Protein AF-A0AAD4CGX8-F1 (afdb_monomer_lite)

Radius of gyration: 30.73 Å; chains: 1; bounding box: 83×49×88 Å

Organism: Aspergillus nanangensis (NCBI:txid2582783)

pLDDT: mean 73.49, std 18.9, range [24.83, 95.88]

Foldseek 3Di:
DDDDPVRVVVVVVVVVQVVVPKDAPQKDWDQDVPPGIDIDGNDDDDPPGDHIGHPPVPDPDPAPPDDDPDDQPDKDFLLVVLVVVDDPVRQVVCVVLVLRGPWIAGPVGTDPSLLLSLLVVQDDPVQSVCCSPPVDCVSDDPVSSVVSVVVSVVVVVVVVVVVVVVVVVLVPPPPPPPPPDVPRDDPPDDPVQRPWDKDWDWDFDQDDDPSPDTDTWTWMKTWDDDPFWIWMWTQGPPRKIKIKTKGWDFDDDPDDTDDDDPPCPPADRH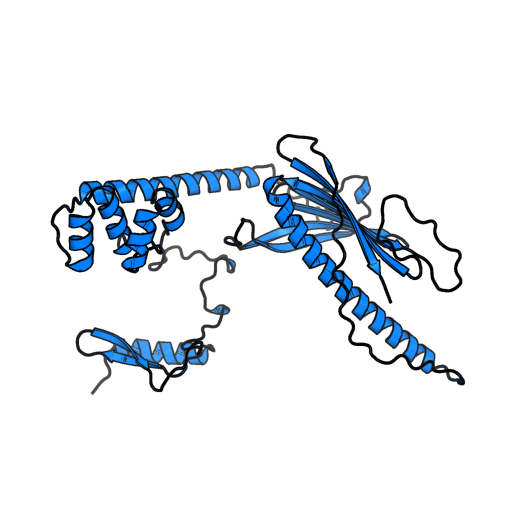AIKIKMKMKIKHWPVCVVVVVVVVVVVVVVVVVVVLVVVVVVVVVVVVVVVVVDDDDDDDPDDDDDPDDPPDFPDWDWDWDDPDPTMIITITMDIGHRD

Secondary structure (DSSP, 8-state):
-PPPHHHHHHHHHHHHHHHTT-EE-SEEEEEETTTEEEEEESS---TT--SEE--GGGS--GGG----S--TT-EEE-HHHHTTS--HHHHHHHHHTT-SS--EEETTEE-HHHHHHHHHTTS-HHHHHHHHHH---TT--HHHHHHHHHHHHHHHHHHHHHHHHHHHHHHSS------B-TTS-BS---GGGTTSEEEEEEEEEE-STTS--EEEEEEEEEEEEETTEEEEEEEEGGGEEEEEEEEEEEE-TTSPPPPPPTT-TT--SSEEEEEEEEEEEEEGGGHHHHHHHHHHHHHHHHHHHHHHHHHHHHHHHHHHTTS-------------------PPPP--EEEEEETTEEEEEEEEEEE--

InterPro domains:
  IPR046341 SET domain superfamily [SSF82199] (12-134)
  IPR055481 Domain of unknown function DUF7053 [PF23155] (188-310)

Sequence (369 aa):
MAADPVEKKHVHFMQWALSNGFGINGVTAVQLPDRGLGMVATRVIEEDEDIVTVPSSFMLTIDYGFFLEHNPSDAIFLDDIISQELTMADKDQLKLHDLYGNYQITSNGVCSRTEAVACMKYMDRGDWNEYILHGSTQGTDSNKTADAIRNWANSYLQESQDAIKALEGLQKRPESPSLIAADGRTSFSPADEFHCTWYELTDRISYLPGGLVKGNVSYKACFYDLPRGLQTHVYAPTGLDIRDKWSICGNMLGEEREPVELGIPNAPREGLYLREDVDMRCQIWASTFVKKTLKKAHGVLVDRLVIKADMEKQRMSRLSGLSGISPTSEVEYSPVNKRISNAPSAELSASSQHPSHIKQKGHSAYELE

Structure (mmCIF, N/CA/C/O backbone):
data_AF-A0AAD4CGX8-F1
#
_entry.id   AF-A0AAD4CGX8-F1
#
loop_
_atom_site.group_PDB
_atom_site.id
_atom_site.type_symbol
_atom_site.label_atom_id
_atom_site.label_alt_id
_atom_site.label_comp_id
_atom_site.label_asym_id
_atom_site.label_entity_id
_atom_site.label_seq_id
_atom_site.pdbx_PDB_ins_code
_atom_site.Cartn_x
_atom_site.Cartn_y
_atom_site.Cartn_z
_atom_site.occupancy
_atom_site.B_iso_or_equiv
_atom_site.auth_seq_id
_atom_site.auth_comp_id
_atom_site.auth_asym_id
_atom_site.auth_atom_id
_atom_site.pdbx_PDB_model_num
ATOM 1 N N . MET A 1 1 ? -48.081 17.884 -5.687 1.00 39.28 1 MET A N 1
ATOM 2 C CA . MET A 1 1 ? -47.392 17.650 -4.399 1.00 39.28 1 MET A CA 1
ATOM 3 C C . MET A 1 1 ? -45.961 18.124 -4.549 1.00 39.28 1 MET A C 1
ATOM 5 O O . MET A 1 1 ? -45.338 17.767 -5.539 1.00 39.28 1 MET A O 1
ATOM 9 N N . ALA A 1 2 ? -45.475 18.987 -3.659 1.00 43.50 2 ALA A N 1
ATOM 10 C CA . ALA A 1 2 ? -44.075 19.402 -3.680 1.00 43.50 2 ALA A CA 1
ATOM 11 C C . ALA A 1 2 ? -43.216 18.263 -3.108 1.00 43.50 2 ALA A C 1
ATOM 13 O O . ALA A 1 2 ? -43.517 17.797 -2.015 1.00 43.50 2 ALA A O 1
ATOM 14 N N . ALA A 1 3 ? -42.198 17.818 -3.851 1.00 49.81 3 ALA A N 1
ATOM 15 C CA . ALA A 1 3 ? -41.210 16.848 -3.372 1.00 49.81 3 ALA A CA 1
ATOM 16 C C . ALA A 1 3 ? -40.553 17.337 -2.069 1.00 49.81 3 ALA A C 1
ATOM 18 O O . ALA A 1 3 ? -40.293 18.544 -1.930 1.00 49.81 3 ALA A O 1
ATOM 19 N N . ASP A 1 4 ? -40.297 16.408 -1.145 1.00 60.59 4 ASP A N 1
ATOM 20 C CA . ASP A 1 4 ? -39.685 16.670 0.163 1.00 60.59 4 ASP A CA 1
ATOM 21 C C . ASP A 1 4 ? -38.318 17.377 -0.027 1.00 60.59 4 ASP A C 1
ATOM 23 O O . ASP A 1 4 ? -37.571 17.049 -0.956 1.00 60.59 4 ASP A O 1
ATOM 27 N N . PRO A 1 5 ? -37.952 18.392 0.780 1.00 56.81 5 PRO A N 1
ATOM 28 C CA . PRO A 1 5 ? -36.631 19.024 0.711 1.00 56.81 5 PRO A CA 1
ATOM 29 C C . PRO A 1 5 ? -35.442 18.045 0.783 1.00 56.81 5 PRO A C 1
ATOM 31 O O . PRO A 1 5 ? -34.394 18.349 0.207 1.00 56.81 5 PRO A O 1
ATOM 34 N N . VAL A 1 6 ? -35.582 16.884 1.432 1.00 57.66 6 VAL A N 1
ATOM 35 C CA . VAL A 1 6 ? -34.567 15.815 1.423 1.00 57.66 6 VAL A CA 1
ATOM 36 C C . VAL A 1 6 ? -34.493 15.160 0.041 1.00 57.66 6 VAL A C 1
ATOM 38 O O . VAL A 1 6 ? -33.419 15.096 -0.557 1.00 57.66 6 VAL A O 1
ATOM 41 N N . GLU A 1 7 ? -35.639 14.791 -0.531 1.00 63.66 7 GLU A N 1
ATOM 42 C CA . GLU A 1 7 ? -35.767 14.204 -1.872 1.00 63.66 7 GLU A CA 1
ATOM 43 C C . GLU A 1 7 ? -35.146 15.110 -2.951 1.00 63.66 7 GLU A C 1
ATOM 45 O O . GLU A 1 7 ? -34.390 14.651 -3.809 1.00 63.66 7 GLU A O 1
ATOM 50 N N . LYS A 1 8 ? -35.341 16.431 -2.843 1.00 68.00 8 LYS A N 1
ATOM 51 C CA . LYS A 1 8 ? -34.714 17.405 -3.750 1.00 68.00 8 LYS A CA 1
ATOM 52 C C . LYS A 1 8 ? -33.187 17.392 -3.686 1.00 68.00 8 LYS A C 1
ATOM 54 O O . LYS A 1 8 ? -32.560 17.520 -4.737 1.00 68.00 8 LYS A O 1
ATOM 59 N N . LYS A 1 9 ? -32.583 17.247 -2.500 1.00 72.06 9 LYS A N 1
ATOM 60 C CA . LYS A 1 9 ? -31.117 17.190 -2.353 1.00 72.06 9 LYS A CA 1
ATOM 61 C C . LYS A 1 9 ? -30.541 15.940 -3.010 1.00 72.06 9 LYS A C 1
ATOM 63 O O . LYS A 1 9 ? -29.545 16.044 -3.718 1.00 72.06 9 LYS A O 1
ATOM 68 N N . HIS A 1 10 ? -31.190 14.790 -2.834 1.00 72.00 10 HIS A N 1
ATOM 69 C CA . HIS A 1 10 ? -30.738 13.531 -3.429 1.00 72.00 10 HIS A CA 1
ATOM 70 C C . HIS A 1 10 ? -30.867 13.526 -4.952 1.00 72.00 10 HIS A C 1
ATOM 72 O O . HIS A 1 10 ? -29.932 13.113 -5.633 1.00 72.00 10 HIS A O 1
ATOM 78 N N . VAL A 1 11 ? -31.961 14.067 -5.498 1.00 76.88 11 VAL A N 1
ATOM 79 C CA . VAL A 1 11 ? -32.128 14.210 -6.954 1.00 76.88 11 VAL A CA 1
ATOM 80 C C . VAL A 1 11 ? -31.056 15.129 -7.551 1.00 76.88 11 VAL A C 1
ATOM 82 O O . VAL A 1 11 ? -30.445 14.775 -8.558 1.00 76.88 11 VAL A O 1
ATOM 85 N N . HIS A 1 12 ? -30.769 16.272 -6.916 1.00 79.50 12 HIS A N 1
ATOM 86 C CA . HIS A 1 12 ? -29.698 17.167 -7.373 1.00 79.50 12 HIS A CA 1
ATOM 87 C C . HIS A 1 12 ? -28.318 16.513 -7.261 1.00 79.50 12 HIS A C 1
ATOM 89 O O . HIS A 1 12 ? -27.504 16.650 -8.171 1.00 79.50 12 HIS A O 1
ATOM 95 N N . PHE A 1 13 ? -28.058 15.778 -6.177 1.00 80.44 13 PHE A N 1
ATOM 96 C CA . PHE A 1 13 ? -26.810 15.043 -5.999 1.00 80.44 13 PHE A CA 1
ATOM 97 C C . PHE A 1 13 ? -26.627 13.963 -7.071 1.00 80.44 13 PHE A C 1
ATOM 99 O O . PHE A 1 13 ? -25.553 13.875 -7.652 1.00 80.44 13 PHE A O 1
ATOM 106 N N . MET A 1 14 ? -27.671 13.194 -7.396 1.00 81.56 14 MET A N 1
ATOM 107 C CA . MET A 1 14 ? -27.618 12.195 -8.467 1.00 81.56 14 MET A CA 1
ATOM 108 C C . MET A 1 14 ? -27.360 12.832 -9.834 1.00 81.56 14 MET A C 1
ATOM 110 O O . MET A 1 14 ? -26.518 12.345 -10.582 1.00 81.56 14 MET A O 1
ATOM 114 N N . GLN A 1 15 ? -28.042 13.935 -10.159 1.00 82.00 15 GLN A N 1
ATOM 115 C CA . GLN A 1 15 ? -27.803 14.664 -11.410 1.00 82.00 15 GLN A CA 1
ATOM 116 C C . GLN A 1 15 ? -26.367 15.187 -11.490 1.00 82.00 15 GLN A C 1
ATOM 118 O O . GLN A 1 15 ? -25.706 15.029 -12.516 1.00 82.00 15 GLN A O 1
ATOM 123 N N . TRP A 1 16 ? -25.870 15.761 -10.394 1.00 87.62 16 TRP A N 1
ATOM 124 C CA . TRP A 1 16 ? -24.488 16.205 -10.289 1.00 87.62 16 TRP A CA 1
ATOM 125 C C . TRP A 1 16 ? -23.511 15.032 -10.452 1.00 87.62 16 TRP A C 1
ATOM 127 O O . TRP A 1 16 ? -22.597 15.124 -11.268 1.00 87.62 16 TRP A O 1
ATOM 137 N N . ALA A 1 17 ? -23.724 13.911 -9.764 1.00 85.69 17 ALA A N 1
ATOM 138 C CA . ALA A 1 17 ? -22.860 12.734 -9.834 1.00 85.69 17 ALA A CA 1
ATOM 139 C C . ALA A 1 17 ? -22.796 12.171 -11.264 1.00 85.69 17 ALA A C 1
ATOM 141 O O . ALA A 1 17 ? -21.709 11.996 -11.813 1.00 85.69 17 ALA A O 1
ATOM 142 N N . LEU A 1 18 ? -23.948 11.988 -11.919 1.00 85.38 18 LEU A N 1
ATOM 143 C CA . LEU A 1 18 ? -24.017 11.541 -13.316 1.00 85.38 18 LEU A CA 1
ATOM 144 C C . LEU A 1 18 ? -23.285 12.511 -14.259 1.00 85.38 18 LEU A C 1
ATOM 146 O O . LEU A 1 18 ? -22.524 12.076 -15.121 1.00 85.38 18 LEU A O 1
ATOM 150 N N . SER A 1 19 ? -23.442 13.828 -14.064 1.00 86.06 19 SER A N 1
ATOM 151 C CA . SER A 1 19 ? -22.731 14.840 -14.867 1.00 86.06 19 SER A CA 1
ATOM 152 C C . SER A 1 19 ? -21.209 14.827 -14.675 1.00 86.06 19 SER A C 1
ATOM 154 O O . SER A 1 19 ? -20.479 15.315 -15.533 1.00 86.06 19 SER A O 1
ATOM 156 N N . ASN A 1 20 ? -20.732 14.236 -13.577 1.00 84.50 20 ASN A N 1
ATOM 157 C CA . ASN A 1 20 ? -19.319 14.095 -13.236 1.00 84.50 20 ASN A CA 1
ATOM 158 C C . ASN A 1 20 ? -18.768 12.686 -13.530 1.00 84.50 20 ASN A C 1
ATOM 160 O O . ASN A 1 20 ? -17.672 12.348 -13.087 1.00 84.50 20 ASN A O 1
ATOM 164 N N . GLY A 1 21 ? -19.502 11.865 -14.292 1.00 83.94 21 GLY A N 1
ATOM 165 C CA . GLY A 1 21 ? -19.024 10.562 -14.762 1.00 83.94 21 GLY A CA 1
ATOM 166 C C . GLY A 1 21 ? -19.259 9.396 -13.801 1.00 83.94 21 GLY A C 1
ATOM 167 O O . GLY A 1 21 ? -18.662 8.339 -13.991 1.00 83.94 21 GLY A O 1
ATOM 168 N N . PHE A 1 22 ? -20.111 9.557 -12.785 1.00 89.62 22 PHE A N 1
ATOM 169 C CA . PHE A 1 22 ? -20.573 8.423 -11.982 1.00 89.62 22 PHE A CA 1
ATOM 170 C C . PHE A 1 22 ? -21.489 7.528 -12.825 1.00 89.62 22 PHE A C 1
ATOM 172 O O . PHE A 1 22 ? -22.350 8.022 -13.554 1.00 89.62 22 PHE A O 1
ATOM 179 N N . GLY A 1 23 ? -21.322 6.212 -12.705 1.00 88.56 23 GLY A N 1
ATOM 180 C CA . GLY A 1 23 ? -22.210 5.213 -13.295 1.00 88.56 23 GLY A CA 1
ATOM 181 C C . GLY A 1 23 ? -23.246 4.759 -12.274 1.00 88.56 23 GLY A C 1
ATOM 182 O O . GLY A 1 23 ? -22.889 4.457 -11.140 1.00 88.56 23 GLY A O 1
ATOM 183 N N . ILE A 1 24 ? -24.521 4.710 -12.653 1.00 87.50 24 ILE A N 1
ATOM 184 C CA . ILE A 1 24 ? -25.592 4.132 -11.831 1.00 87.50 24 ILE A CA 1
ATOM 185 C C . ILE A 1 24 ? -26.340 3.143 -12.717 1.00 87.50 24 ILE A C 1
ATOM 187 O O . ILE A 1 24 ? -26.968 3.549 -13.695 1.00 87.50 24 ILE A O 1
ATOM 191 N N . ASN A 1 25 ? -26.277 1.856 -12.379 1.00 86.62 25 ASN A N 1
ATOM 192 C CA . ASN A 1 25 ? -26.788 0.782 -13.223 1.00 86.62 25 ASN A CA 1
ATOM 193 C C . ASN A 1 25 ? -27.826 -0.045 -12.474 1.00 86.62 25 ASN A C 1
ATOM 195 O O . ASN A 1 25 ? -27.550 -0.657 -11.448 1.00 86.62 25 ASN A O 1
ATOM 199 N N . GLY A 1 26 ? -29.043 -0.086 -13.014 1.00 84.50 26 GLY A N 1
ATOM 200 C CA . GLY A 1 26 ? -30.089 -0.974 -12.510 1.00 84.50 26 GLY A CA 1
ATOM 201 C C . GLY A 1 26 ? -30.595 -0.654 -11.102 1.00 84.50 26 GLY A C 1
ATOM 202 O O . GLY A 1 26 ? -31.326 -1.467 -10.549 1.00 84.50 26 GLY A O 1
ATOM 203 N N . VAL A 1 27 ? -30.264 0.514 -10.538 1.00 88.19 27 VAL A N 1
ATOM 204 C CA . VAL A 1 27 ? -30.751 0.973 -9.229 1.00 88.19 27 VAL A CA 1
ATOM 205 C C . VAL A 1 27 ? -31.229 2.420 -9.257 1.00 88.19 27 VAL A C 1
ATOM 207 O O . VAL A 1 27 ? -30.810 3.220 -10.091 1.00 88.19 27 VAL A O 1
ATOM 210 N N . THR A 1 28 ? -32.116 2.764 -8.326 1.00 84.44 28 THR A N 1
ATOM 211 C CA . THR A 1 28 ? -32.545 4.143 -8.074 1.00 84.44 28 THR A CA 1
ATOM 212 C C . THR A 1 28 ? -32.787 4.379 -6.586 1.00 84.44 28 THR A C 1
ATOM 214 O O . THR A 1 28 ? -33.052 3.439 -5.832 1.00 84.44 28 THR A O 1
ATOM 217 N N . ALA A 1 29 ? -32.700 5.637 -6.157 1.00 82.00 29 ALA A N 1
ATOM 218 C CA . ALA A 1 29 ? -33.074 6.035 -4.806 1.00 82.00 29 ALA A CA 1
ATOM 219 C C . ALA A 1 29 ? -34.600 6.170 -4.700 1.00 82.00 29 ALA A C 1
ATOM 221 O O . ALA A 1 29 ? -35.243 6.754 -5.573 1.00 82.00 29 ALA A O 1
ATOM 222 N N . VAL A 1 30 ? -35.185 5.648 -3.622 1.00 81.00 30 VAL A N 1
ATOM 223 C CA . VAL A 1 30 ? -36.623 5.739 -3.350 1.00 81.00 30 VAL A CA 1
ATOM 224 C C . VAL A 1 30 ? -36.877 5.958 -1.863 1.00 81.00 30 VAL A C 1
ATOM 226 O O . VAL A 1 30 ? -36.149 5.450 -1.010 1.00 81.00 30 VAL A O 1
ATOM 229 N N . GLN A 1 31 ? -37.938 6.693 -1.538 1.00 76.38 31 GLN A N 1
ATOM 230 C CA . GLN A 1 31 ? -38.433 6.765 -0.169 1.00 76.38 31 GLN A CA 1
ATOM 231 C C . GLN A 1 31 ? -39.122 5.442 0.186 1.00 76.38 31 GLN A C 1
ATOM 233 O O . GLN A 1 31 ? -40.136 5.078 -0.410 1.00 76.38 31 GLN A O 1
ATOM 238 N N . LEU A 1 32 ? -38.580 4.724 1.165 1.00 79.12 32 LEU A N 1
ATOM 239 C CA . LEU A 1 32 ? -39.184 3.520 1.716 1.00 79.12 32 LEU A CA 1
ATOM 240 C C . LEU A 1 32 ? -40.089 3.910 2.897 1.00 79.12 32 LEU A C 1
ATOM 242 O O . LEU A 1 32 ? -39.610 4.555 3.838 1.00 79.12 32 LEU A O 1
ATOM 246 N N . PRO A 1 33 ? -41.382 3.528 2.881 1.00 80.19 33 PRO A N 1
ATOM 247 C CA . PRO A 1 33 ? -42.285 3.775 4.002 1.00 80.19 33 PRO A CA 1
ATOM 248 C C . PRO A 1 33 ? -41.671 3.272 5.314 1.00 80.19 33 PRO A C 1
ATOM 250 O O . PRO A 1 33 ? -41.139 2.161 5.359 1.00 80.19 33 PRO A O 1
ATOM 253 N N . ASP A 1 34 ? -41.684 4.123 6.342 1.00 77.69 34 ASP A N 1
ATOM 254 C CA . ASP A 1 34 ? -41.170 3.867 7.700 1.00 77.69 34 ASP A CA 1
ATOM 255 C C . ASP A 1 34 ? -39.676 3.497 7.820 1.00 77.69 34 ASP A C 1
ATOM 257 O O . ASP A 1 34 ? -39.193 3.227 8.918 1.00 77.69 34 ASP A O 1
ATOM 261 N N . ARG A 1 35 ? -38.914 3.511 6.716 1.00 73.00 35 ARG A N 1
ATOM 262 C CA . ARG A 1 35 ? -37.482 3.146 6.682 1.00 73.00 35 ARG A CA 1
ATOM 263 C C . ARG A 1 35 ? -36.564 4.234 6.123 1.00 73.00 35 ARG A C 1
ATOM 265 O O . ARG A 1 35 ? -35.352 4.048 6.089 1.00 73.00 35 ARG A O 1
ATOM 272 N N . GLY A 1 36 ? -37.125 5.377 5.733 1.00 74.06 36 GLY A N 1
ATOM 273 C CA . GLY A 1 36 ? -36.359 6.502 5.201 1.00 74.06 36 GLY A CA 1
ATOM 274 C C . GLY A 1 36 ? -35.993 6.321 3.728 1.00 74.06 36 GLY A C 1
ATOM 275 O O . GLY A 1 36 ? -36.670 5.609 2.990 1.00 74.06 36 GLY A O 1
ATOM 276 N N . LEU A 1 37 ? -34.935 6.994 3.281 1.00 75.50 37 LEU A N 1
ATOM 277 C CA . LEU A 1 37 ? -34.460 6.882 1.905 1.00 75.50 37 LEU A CA 1
ATOM 278 C C . LEU A 1 37 ? -33.634 5.601 1.731 1.00 75.50 37 LEU A C 1
ATOM 280 O O . LEU A 1 37 ? -32.687 5.367 2.478 1.00 75.50 37 LEU A O 1
ATOM 284 N N . GLY A 1 38 ? -33.973 4.795 0.731 1.00 75.75 38 GLY A N 1
ATOM 285 C CA . GLY A 1 38 ? -33.259 3.569 0.388 1.00 75.75 38 GLY A CA 1
ATOM 286 C C . GLY A 1 38 ? -32.941 3.480 -1.101 1.00 75.75 38 GLY A C 1
ATOM 287 O O . GLY A 1 38 ? -33.346 4.325 -1.897 1.00 75.75 38 GLY A O 1
ATOM 288 N N . MET A 1 39 ? -32.215 2.432 -1.479 1.00 85.50 39 MET A N 1
ATOM 289 C CA . MET A 1 39 ? -31.899 2.108 -2.868 1.00 85.50 39 MET A CA 1
ATOM 290 C C . MET A 1 39 ? -32.673 0.857 -3.278 1.00 85.50 39 MET A C 1
ATOM 292 O O . MET A 1 39 ? -32.699 -0.125 -2.537 1.00 85.50 39 MET A O 1
ATOM 296 N N . VAL A 1 40 ? -33.311 0.892 -4.445 1.00 86.81 40 VAL A N 1
ATOM 297 C CA . VAL A 1 40 ? -34.046 -0.249 -5.004 1.00 86.81 40 VAL A CA 1
ATOM 298 C C . VAL A 1 40 ? -33.539 -0.580 -6.394 1.00 86.81 40 VAL A C 1
ATOM 300 O O . VAL A 1 40 ? -33.159 0.312 -7.154 1.00 86.81 40 VAL A O 1
ATOM 303 N N . ALA A 1 41 ? -33.560 -1.866 -6.731 1.00 90.50 41 ALA A N 1
ATOM 304 C CA . ALA A 1 41 ? -33.258 -2.325 -8.074 1.00 90.50 41 ALA A CA 1
ATOM 305 C C . ALA A 1 41 ? -34.409 -1.969 -9.030 1.00 90.50 41 ALA A C 1
ATOM 307 O O . ALA A 1 41 ? -35.581 -2.181 -8.720 1.00 90.50 41 ALA A O 1
ATOM 308 N N . THR A 1 42 ? -34.082 -1.419 -10.197 1.00 89.31 42 THR A N 1
ATOM 309 C CA . THR A 1 42 ? -35.031 -1.107 -11.279 1.00 89.31 42 THR A CA 1
ATOM 310 C C . THR A 1 42 ? -35.143 -2.238 -12.300 1.00 89.31 42 THR A C 1
ATOM 312 O O . THR A 1 42 ? -36.047 -2.235 -13.134 1.00 89.31 42 THR A O 1
ATOM 315 N N . ARG A 1 43 ? -34.237 -3.217 -12.226 1.00 92.25 43 ARG A N 1
ATOM 316 C CA . ARG A 1 43 ? -34.217 -4.448 -13.021 1.00 92.25 43 ARG A CA 1
ATOM 317 C C . ARG A 1 43 ? -33.514 -5.561 -12.242 1.00 92.25 43 ARG A C 1
ATOM 319 O O . ARG A 1 43 ? -32.966 -5.314 -11.173 1.00 92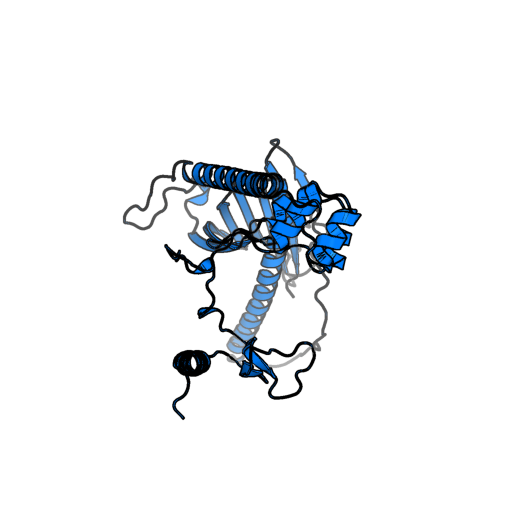.25 43 ARG A O 1
ATOM 326 N N . VAL A 1 44 ? -33.500 -6.768 -12.799 1.00 92.50 44 VAL A N 1
ATOM 327 C CA . VAL A 1 44 ? -32.639 -7.856 -12.312 1.00 92.50 44 VAL A CA 1
ATOM 328 C C . VAL A 1 44 ? -31.170 -7.458 -12.510 1.00 92.50 44 VAL A C 1
ATOM 330 O O . VAL A 1 44 ? -30.818 -6.927 -13.568 1.00 92.50 44 VAL A O 1
ATOM 333 N N . ILE A 1 45 ? -30.359 -7.663 -11.472 1.00 92.31 45 ILE A N 1
ATOM 334 C CA . ILE A 1 45 ? -28.914 -7.409 -11.432 1.00 92.31 45 ILE A CA 1
ATOM 335 C C . ILE A 1 45 ? -28.250 -8.769 -11.230 1.00 92.31 45 ILE A C 1
ATOM 337 O O . ILE A 1 45 ? -28.633 -9.494 -10.310 1.00 92.31 45 ILE A O 1
ATOM 341 N N . GLU A 1 46 ? -27.320 -9.117 -12.111 1.00 90.56 46 GLU A N 1
ATOM 342 C CA . GLU A 1 46 ? -26.614 -10.402 -12.064 1.00 90.56 46 GLU A CA 1
ATOM 343 C C . GLU A 1 46 ? -25.432 -10.351 -11.079 1.00 90.56 46 GLU A C 1
ATOM 345 O O . GLU A 1 46 ? -24.972 -9.275 -10.686 1.00 90.56 46 GLU A O 1
ATOM 350 N N . GLU A 1 47 ? -24.935 -11.519 -10.665 1.00 86.38 47 GLU A N 1
ATOM 351 C CA . GLU A 1 47 ? -23.702 -11.618 -9.872 1.00 86.38 47 GLU A CA 1
ATOM 352 C C . GLU A 1 47 ? -22.525 -10.972 -10.631 1.00 86.38 47 GLU A C 1
ATOM 354 O O . GLU A 1 47 ? -22.450 -11.054 -11.858 1.00 86.38 47 GLU A O 1
ATOM 359 N N . ASP A 1 48 ? -21.635 -10.292 -9.902 1.00 84.94 48 ASP A N 1
ATOM 360 C CA . ASP A 1 48 ? -20.499 -9.514 -10.426 1.00 84.94 48 ASP A CA 1
ATOM 361 C C . ASP A 1 48 ? -20.846 -8.283 -11.298 1.00 84.94 48 ASP A C 1
ATOM 363 O O . ASP A 1 48 ? -19.954 -7.677 -11.896 1.00 84.94 48 ASP A O 1
ATOM 367 N N . GLU A 1 49 ? -22.114 -7.857 -11.362 1.00 87.50 49 GLU A N 1
ATOM 368 C CA . GLU A 1 49 ? -22.501 -6.643 -12.090 1.00 87.50 49 GLU A CA 1
ATOM 369 C C . GLU A 1 49 ? -22.308 -5.357 -11.258 1.00 87.50 49 GLU A C 1
ATOM 371 O O . GLU A 1 49 ? -22.788 -5.228 -10.129 1.00 87.50 49 GLU A O 1
ATOM 376 N N . ASP A 1 50 ? -21.650 -4.353 -11.850 1.00 83.31 50 ASP A N 1
ATOM 377 C CA . ASP A 1 50 ? -21.430 -3.048 -11.219 1.00 83.31 50 ASP A CA 1
ATOM 378 C C . ASP A 1 50 ? -22.746 -2.281 -11.020 1.00 83.31 50 ASP A C 1
ATOM 380 O O . ASP A 1 50 ? -23.386 -1.857 -11.985 1.00 83.31 50 ASP A O 1
ATOM 384 N N . ILE A 1 51 ? -23.112 -2.029 -9.759 1.00 88.50 51 ILE A N 1
ATOM 385 C CA . ILE A 1 51 ? -24.332 -1.296 -9.377 1.00 88.50 51 ILE A CA 1
ATOM 386 C C . ILE A 1 51 ? -24.115 0.227 -9.408 1.00 88.50 51 ILE A C 1
ATOM 388 O O . ILE A 1 51 ? -24.943 0.982 -9.928 1.00 88.50 51 ILE A O 1
ATOM 392 N N . VAL A 1 52 ? -22.991 0.693 -8.855 1.00 85.75 52 VAL A N 1
ATOM 393 C CA . VAL A 1 52 ? -22.573 2.102 -8.857 1.00 85.75 52 VAL A CA 1
ATOM 394 C C . VAL A 1 52 ? -21.078 2.174 -9.138 1.00 85.75 52 VAL A C 1
ATOM 396 O O . VAL A 1 52 ? -20.284 1.534 -8.454 1.00 85.75 52 VAL A O 1
ATOM 399 N N . THR A 1 53 ? -20.685 3.004 -10.099 1.00 85.31 53 THR A N 1
ATOM 400 C CA . THR A 1 53 ? -19.283 3.275 -10.429 1.00 85.31 53 THR A CA 1
ATOM 401 C C . THR A 1 53 ? -18.941 4.707 -10.036 1.00 85.31 53 THR A C 1
ATOM 403 O O . THR A 1 53 ? -19.596 5.650 -10.478 1.00 85.31 53 THR A O 1
ATOM 406 N N . VAL A 1 54 ? -17.901 4.887 -9.223 1.00 84.50 54 VAL A N 1
ATOM 407 C CA . VAL A 1 54 ? -17.419 6.205 -8.787 1.00 84.50 54 VAL A CA 1
ATOM 408 C C . VAL A 1 54 ? -16.058 6.475 -9.429 1.00 84.50 54 VAL A C 1
ATOM 410 O O . VAL A 1 54 ? -15.149 5.660 -9.253 1.00 84.50 54 VAL A O 1
ATOM 413 N N . PRO A 1 55 ? -15.863 7.593 -10.157 1.00 78.38 55 PRO A N 1
ATOM 414 C CA . PRO A 1 55 ? -14.545 7.933 -10.673 1.00 78.38 55 PRO A CA 1
ATOM 415 C C . PRO A 1 55 ? -13.563 8.145 -9.518 1.00 78.38 55 PRO A C 1
ATOM 417 O O . PRO A 1 55 ? -13.867 8.830 -8.540 1.00 78.38 55 PRO A O 1
ATOM 420 N N . SER A 1 56 ? -12.351 7.608 -9.646 1.00 68.50 56 SER A N 1
ATOM 421 C CA . SER A 1 56 ? -11.319 7.691 -8.601 1.00 68.50 56 SER A CA 1
ATOM 422 C C . SER A 1 56 ? -10.916 9.128 -8.237 1.00 68.50 56 SER A C 1
ATOM 424 O O . SER A 1 56 ? -10.433 9.364 -7.131 1.00 68.50 56 SER A O 1
ATOM 426 N N . SER A 1 57 ? -11.151 10.099 -9.126 1.00 65.94 57 SER A N 1
ATOM 427 C CA . SER A 1 57 ? -10.954 11.534 -8.875 1.00 65.94 57 SER A CA 1
ATOM 428 C C . SER A 1 57 ? -11.912 12.123 -7.835 1.00 65.94 57 SER A C 1
ATOM 430 O O . SER A 1 57 ? -11.618 13.174 -7.279 1.00 65.94 57 SER A O 1
ATOM 432 N N . PHE A 1 58 ? -13.048 11.467 -7.574 1.00 69.38 58 PHE A N 1
ATOM 433 C CA . PHE A 1 58 ? -14.039 11.877 -6.571 1.00 69.38 58 PHE A CA 1
ATOM 434 C C . PHE A 1 58 ? -13.935 11.091 -5.260 1.00 69.38 58 PHE A C 1
ATOM 436 O O . PHE A 1 58 ? -14.665 11.377 -4.312 1.00 69.38 58 PHE A O 1
ATOM 443 N N . MET A 1 59 ? -13.027 10.116 -5.186 1.00 66.25 59 MET A N 1
ATOM 444 C CA . MET A 1 59 ? -12.750 9.388 -3.955 1.00 66.25 59 MET A CA 1
ATOM 445 C C . MET A 1 59 ? -11.769 10.185 -3.096 1.00 66.25 59 MET A C 1
ATOM 447 O O . MET A 1 59 ? -10.729 10.634 -3.581 1.00 66.25 59 MET A O 1
ATOM 451 N N . LEU A 1 60 ? -12.068 10.324 -1.803 1.00 58.19 60 LEU A N 1
ATOM 452 C CA . LEU A 1 60 ? -11.093 10.799 -0.823 1.00 58.19 60 LEU A CA 1
ATOM 453 C C . LEU A 1 60 ? -9.994 9.738 -0.715 1.00 58.19 60 LEU A C 1
ATOM 455 O O . LEU A 1 60 ? -10.184 8.697 -0.090 1.00 58.19 60 LEU A O 1
ATOM 459 N N . THR A 1 61 ? -8.865 9.969 -1.377 1.00 52.62 61 THR A N 1
ATOM 460 C CA . THR A 1 61 ? -7.696 9.094 -1.269 1.00 52.62 61 THR A CA 1
ATOM 461 C C . THR A 1 61 ? -6.591 9.805 -0.506 1.00 52.62 61 THR A C 1
ATOM 463 O O . THR A 1 61 ? -6.418 11.018 -0.625 1.00 52.62 61 THR A O 1
ATOM 466 N N . ILE A 1 62 ? -5.817 9.027 0.250 1.00 51.09 62 ILE A N 1
ATOM 467 C CA . ILE A 1 62 ? -4.645 9.496 1.006 1.00 51.09 62 ILE A CA 1
ATOM 468 C C . ILE A 1 62 ? -3.609 10.164 0.068 1.00 51.09 62 ILE A C 1
ATOM 470 O O . ILE A 1 62 ? -2.792 10.967 0.509 1.00 51.09 62 ILE A O 1
ATOM 474 N N . ASP A 1 63 ? -3.681 9.895 -1.242 1.00 41.97 63 ASP A N 1
ATOM 475 C CA . ASP A 1 63 ? -2.747 10.385 -2.260 1.00 41.97 63 ASP A CA 1
ATOM 476 C C . ASP A 1 63 ? -2.876 11.892 -2.567 1.00 41.97 63 ASP A C 1
ATOM 478 O O . ASP A 1 63 ? -1.945 12.477 -3.119 1.00 41.97 63 ASP A O 1
ATOM 482 N N . TYR A 1 64 ? -4.006 12.536 -2.242 1.00 46.19 64 TYR A N 1
ATOM 483 C CA . TYR A 1 64 ? -4.276 13.926 -2.646 1.00 46.19 64 TYR A CA 1
ATOM 484 C C . TYR A 1 64 ? -3.731 14.989 -1.680 1.00 46.19 64 TYR A C 1
ATOM 486 O O . TYR A 1 64 ? -3.897 16.182 -1.932 1.00 46.19 64 TYR A O 1
ATOM 494 N N . GLY A 1 65 ? -3.078 14.584 -0.584 1.00 45.88 65 GLY A N 1
ATOM 495 C CA . GLY A 1 65 ? -2.364 15.500 0.314 1.00 45.88 65 GLY A CA 1
ATOM 496 C C . GLY A 1 65 ? -3.241 16.539 1.019 1.00 45.88 65 GLY A C 1
ATOM 497 O O . GLY A 1 65 ? -2.710 17.486 1.595 1.00 45.88 65 GLY A O 1
ATOM 498 N N . PHE A 1 66 ? -4.565 16.384 0.988 1.00 48.72 66 PHE A N 1
ATOM 499 C CA . PHE A 1 66 ? -5.470 17.200 1.780 1.00 48.72 66 PHE A CA 1
ATOM 500 C C . PHE A 1 66 ? -5.971 16.390 2.970 1.00 48.72 66 PHE A C 1
ATOM 502 O O . PHE A 1 66 ? -6.398 15.243 2.847 1.00 48.72 66 PHE A O 1
ATOM 509 N N . PHE A 1 67 ? -5.912 17.016 4.134 1.00 53.53 67 PHE A N 1
ATOM 510 C CA . PHE A 1 67 ? -6.542 16.537 5.346 1.00 53.53 67 PHE A CA 1
ATOM 511 C C . PHE A 1 67 ? -7.742 17.444 5.595 1.00 53.53 67 PHE A C 1
ATOM 513 O O . PHE A 1 67 ? -7.603 18.667 5.631 1.00 53.53 67 PHE A O 1
ATOM 520 N N . LEU A 1 68 ? -8.933 16.863 5.715 1.00 60.72 68 LEU A N 1
ATOM 521 C CA . LEU A 1 68 ? -10.083 17.622 6.187 1.00 60.72 68 LEU A CA 1
ATOM 522 C C . LEU A 1 68 ? -9.870 17.866 7.680 1.00 60.72 68 LEU A C 1
ATOM 524 O O . LEU A 1 68 ? -9.898 16.912 8.449 1.00 60.72 68 LEU A O 1
ATOM 528 N N . GLU A 1 69 ? -9.693 19.128 8.091 1.00 65.50 69 GLU A N 1
ATOM 529 C CA . GLU A 1 69 ? -9.586 19.487 9.519 1.00 65.50 69 GLU A CA 1
ATOM 530 C C . GLU A 1 69 ? -10.746 18.907 10.342 1.00 65.50 69 GLU A C 1
ATOM 532 O O . GLU A 1 69 ? -10.579 18.559 11.509 1.00 65.50 69 GLU A O 1
ATOM 537 N N . HIS A 1 70 ? -11.916 18.764 9.714 1.00 70.25 70 HIS A N 1
ATOM 538 C CA . HIS A 1 70 ? -13.058 18.071 10.277 1.00 70.25 70 HIS A CA 1
ATOM 539 C C . HIS A 1 70 ? -13.697 17.140 9.241 1.00 70.25 70 HIS A C 1
ATOM 541 O O . HIS A 1 70 ? -14.335 17.599 8.291 1.00 70.25 70 HIS A O 1
ATOM 547 N N . ASN A 1 71 ? -13.550 15.829 9.437 1.00 74.12 71 ASN A N 1
ATOM 548 C CA . ASN A 1 71 ? -14.237 14.809 8.653 1.00 74.12 71 ASN A CA 1
ATOM 549 C C . ASN A 1 71 ? -15.262 14.073 9.540 1.00 74.12 71 ASN A C 1
ATOM 551 O O . ASN A 1 71 ? -14.874 13.254 10.372 1.00 74.12 71 ASN A O 1
ATOM 555 N N . PRO A 1 72 ? -16.576 14.321 9.377 1.00 74.19 72 PRO A N 1
ATOM 556 C CA . PRO A 1 72 ? -17.605 13.651 10.175 1.00 74.19 72 PRO A CA 1
ATOM 557 C C . PRO A 1 72 ? -17.735 12.151 9.863 1.00 74.19 72 PRO A C 1
ATOM 559 O O . PRO A 1 72 ? -18.424 11.441 10.587 1.00 74.19 72 PRO A O 1
ATOM 562 N N . SER A 1 73 ? -17.110 11.673 8.783 1.00 73.12 73 SER A N 1
ATOM 563 C CA . SER A 1 73 ? -17.047 10.259 8.396 1.00 73.12 73 SER A CA 1
ATOM 564 C C . SER A 1 73 ? -15.700 9.610 8.728 1.00 73.12 73 SER A C 1
ATOM 566 O O . SER A 1 73 ? -15.416 8.527 8.224 1.00 73.12 73 SER A O 1
ATOM 568 N N . ASP A 1 74 ? -14.856 10.268 9.529 1.00 81.94 74 ASP A N 1
ATOM 569 C CA . ASP A 1 74 ? -13.589 9.689 9.971 1.00 81.94 74 ASP A CA 1
ATOM 570 C C . ASP A 1 74 ? -13.814 8.582 11.007 1.00 81.94 74 ASP A C 1
ATOM 572 O O . ASP A 1 74 ? -14.714 8.668 11.854 1.00 81.94 74 ASP A O 1
ATOM 576 N N . ALA A 1 75 ? -12.996 7.537 10.932 1.00 87.62 75 ALA A N 1
ATOM 577 C CA . ALA A 1 75 ? -13.127 6.358 11.774 1.00 87.62 75 ALA A CA 1
ATOM 578 C C . ALA A 1 75 ? -11.761 5.742 12.083 1.00 87.62 75 ALA A C 1
ATOM 580 O O . ALA A 1 75 ? -10.923 5.562 11.201 1.00 87.62 75 ALA A O 1
ATOM 581 N N . ILE A 1 76 ? -11.572 5.353 13.342 1.00 90.50 76 ILE A N 1
ATOM 582 C CA . ILE A 1 76 ? -10.440 4.540 13.782 1.00 90.50 76 ILE A CA 1
ATOM 583 C C . ILE A 1 76 ? -10.852 3.074 13.692 1.00 90.50 76 ILE A C 1
ATOM 585 O O . ILE A 1 76 ? -11.862 2.681 14.278 1.00 90.50 76 ILE A O 1
ATOM 589 N N . PHE A 1 77 ? -10.052 2.273 12.992 1.00 92.69 77 PHE A N 1
ATOM 590 C CA . PHE A 1 77 ? -10.246 0.831 12.867 1.00 92.69 77 PHE A CA 1
ATOM 591 C C . PHE A 1 77 ? -9.363 0.097 13.877 1.00 92.69 77 PHE A C 1
ATOM 593 O O . PHE A 1 77 ? -8.153 0.309 13.926 1.00 92.69 77 PHE A O 1
ATOM 600 N N . LEU A 1 78 ? -9.971 -0.765 14.691 1.00 93.81 78 LEU A N 1
ATOM 601 C CA . LEU A 1 78 ? -9.307 -1.509 15.767 1.00 93.81 78 LEU A CA 1
ATOM 602 C C . LEU A 1 78 ? -9.052 -2.982 15.422 1.00 93.81 78 LEU A C 1
ATOM 604 O O . LEU A 1 78 ? -8.615 -3.748 16.279 1.00 93.81 78 LEU A O 1
ATOM 608 N N . ASP A 1 79 ? -9.323 -3.388 14.182 1.00 93.12 79 ASP A N 1
ATOM 609 C CA . ASP A 1 79 ? -9.167 -4.749 13.664 1.00 93.12 79 ASP A CA 1
ATOM 610 C C . ASP A 1 79 ? -7.829 -5.398 14.022 1.00 93.12 79 ASP A C 1
ATOM 612 O O . ASP A 1 79 ? -7.808 -6.502 14.572 1.00 93.12 79 ASP A O 1
ATOM 616 N N . ASP A 1 80 ? -6.719 -4.709 13.770 1.00 89.25 80 ASP A N 1
ATOM 617 C CA . ASP A 1 80 ? -5.380 -5.257 13.992 1.00 89.25 80 ASP A CA 1
ATOM 618 C C . ASP A 1 80 ? -5.076 -5.484 15.476 1.00 89.25 80 ASP A C 1
ATOM 620 O O . ASP A 1 80 ? -4.372 -6.431 15.815 1.00 89.25 80 ASP A O 1
ATOM 624 N N . ILE A 1 81 ? -5.651 -4.675 16.367 1.00 93.31 81 ILE A N 1
ATOM 625 C CA . ILE A 1 81 ? -5.455 -4.788 17.819 1.00 93.31 81 ILE A CA 1
ATOM 626 C C . ILE A 1 81 ? -6.371 -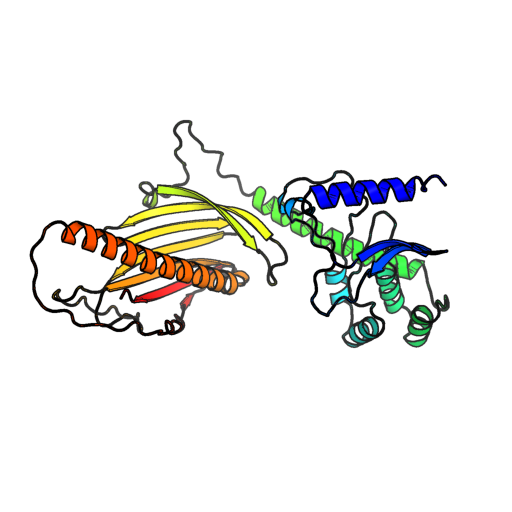5.868 18.383 1.00 93.31 81 ILE A C 1
ATOM 628 O O . ILE A 1 81 ? -5.922 -6.800 19.046 1.00 93.31 81 ILE A O 1
ATOM 632 N N . ILE A 1 82 ? -7.666 -5.784 18.075 1.00 93.88 82 ILE A N 1
ATOM 633 C CA . ILE A 1 82 ? -8.671 -6.718 18.582 1.00 93.88 82 ILE A CA 1
ATOM 634 C C . ILE A 1 82 ? -8.363 -8.136 18.093 1.00 93.88 82 ILE A C 1
ATOM 636 O O . ILE A 1 82 ? -8.410 -9.086 18.872 1.00 93.88 82 ILE A O 1
ATOM 640 N N . SER A 1 83 ? -7.997 -8.303 16.818 1.00 92.12 83 SER A N 1
ATOM 641 C CA . SER A 1 83 ? -7.743 -9.624 16.234 1.00 92.12 83 SER A CA 1
ATOM 642 C C . SER A 1 83 ? -6.556 -10.369 16.853 1.00 92.12 83 SER A C 1
ATOM 644 O O . SER A 1 83 ? -6.540 -11.606 16.792 1.00 92.12 83 SER A O 1
ATOM 646 N N . GLN A 1 84 ? -5.597 -9.658 17.458 1.00 91.06 84 GLN A N 1
ATOM 647 C CA . GLN A 1 84 ? -4.473 -10.249 18.193 1.00 91.06 84 GLN A CA 1
ATOM 648 C C . GLN A 1 84 ? -4.910 -10.856 19.529 1.00 91.06 84 GLN A C 1
ATOM 650 O O . GLN A 1 84 ? -4.308 -11.823 19.990 1.00 91.06 84 GLN A O 1
ATOM 655 N N . GLU A 1 85 ? -5.978 -10.334 20.131 1.00 90.44 85 GLU A N 1
ATOM 656 C CA . GLU A 1 85 ? -6.466 -10.799 21.428 1.00 90.44 85 GLU A CA 1
ATOM 657 C C . GLU A 1 85 ? -7.629 -11.801 21.344 1.00 90.44 85 GLU A C 1
ATOM 659 O O . GLU A 1 85 ? -8.159 -12.213 22.381 1.00 90.44 85 GLU A O 1
ATOM 664 N N . LEU A 1 86 ? -8.074 -12.148 20.134 1.00 91.25 86 LEU A N 1
ATOM 665 C CA . LEU A 1 86 ? -9.147 -13.113 19.902 1.00 91.25 86 LEU A CA 1
ATOM 666 C C . LEU A 1 86 ? -8.576 -14.514 19.689 1.00 91.25 86 LEU A C 1
ATOM 668 O O . LEU A 1 86 ? -7.711 -14.725 18.830 1.00 91.25 86 LEU A O 1
ATOM 672 N N . THR A 1 87 ? -9.114 -15.498 20.409 1.00 91.81 87 THR A N 1
ATOM 673 C CA . THR A 1 87 ? -8.801 -16.906 20.146 1.00 91.81 87 THR A CA 1
ATOM 674 C C . THR A 1 87 ? -9.445 -17.360 18.834 1.00 91.81 87 THR A C 1
ATOM 676 O O . THR A 1 87 ? -10.383 -16.740 18.335 1.00 91.81 87 THR A O 1
ATOM 679 N N . MET A 1 88 ? -8.980 -18.474 18.258 1.00 91.12 88 MET A N 1
ATOM 680 C CA . MET A 1 88 ? -9.590 -19.019 17.034 1.00 91.12 88 MET A CA 1
ATOM 681 C C . MET A 1 88 ? -11.090 -19.303 17.203 1.00 91.12 88 MET A C 1
ATOM 683 O O . MET A 1 88 ? -11.867 -19.016 16.299 1.00 91.12 88 MET A O 1
ATOM 687 N N . ALA A 1 89 ? -11.505 -19.782 18.379 1.00 89.81 89 ALA A N 1
ATOM 688 C CA . ALA A 1 89 ? -12.911 -20.051 18.659 1.00 89.81 89 ALA A CA 1
ATOM 689 C C . ALA A 1 89 ? -13.756 -18.767 18.726 1.00 89.81 89 ALA A C 1
ATOM 691 O O . ALA A 1 89 ? -14.903 -18.776 18.284 1.00 89.81 89 ALA A O 1
ATOM 692 N N . ASP A 1 90 ? -13.188 -17.670 19.234 1.00 91.00 90 ASP A N 1
ATOM 693 C CA . ASP A 1 90 ? -13.861 -16.365 19.264 1.00 91.00 90 ASP A CA 1
ATOM 694 C C . ASP A 1 90 ? -14.037 -15.824 17.842 1.00 91.00 90 ASP A C 1
ATOM 696 O O . ASP A 1 90 ? -15.112 -15.358 17.472 1.00 91.00 90 ASP A O 1
ATOM 700 N N . LYS A 1 91 ? -13.001 -15.955 17.000 1.00 92.25 91 LYS A N 1
ATOM 701 C CA . LYS A 1 91 ? -13.063 -15.556 15.585 1.00 92.25 91 LYS A CA 1
ATOM 702 C C . LYS A 1 91 ? -14.138 -16.330 14.827 1.00 92.25 91 LYS A C 1
ATOM 704 O O . LYS A 1 91 ? -14.869 -15.730 14.044 1.00 92.25 91 LYS A O 1
ATOM 709 N N . ASP A 1 92 ? -14.245 -17.636 15.053 1.00 91.31 92 ASP A N 1
ATOM 710 C CA . ASP A 1 92 ? -15.250 -18.473 14.390 1.00 91.31 92 ASP A CA 1
ATOM 711 C C . ASP A 1 92 ? -16.677 -18.124 14.840 1.00 91.31 92 ASP A C 1
ATOM 713 O O . ASP A 1 92 ? -17.577 -18.045 14.005 1.00 91.31 92 ASP A O 1
ATOM 717 N N . GLN A 1 93 ? -16.881 -17.832 16.129 1.00 89.31 93 GLN A N 1
ATOM 718 C CA . GLN A 1 93 ? -18.161 -17.331 16.647 1.00 89.31 93 GLN A CA 1
ATOM 719 C C . GLN A 1 93 ? -18.536 -15.983 16.024 1.00 89.31 93 GLN A C 1
ATOM 721 O O . GLN A 1 93 ? -19.643 -15.818 15.520 1.00 89.31 93 GLN A O 1
ATOM 726 N N . LEU A 1 94 ? -17.607 -15.028 15.988 1.00 91.69 94 LEU A N 1
ATOM 727 C CA . LEU A 1 94 ? -17.862 -13.713 15.397 1.00 91.69 94 LEU A CA 1
ATOM 728 C C . LEU A 1 94 ? -18.198 -13.809 13.907 1.00 91.69 94 LEU A C 1
ATOM 730 O O . LEU A 1 94 ? -19.087 -13.105 13.437 1.00 91.69 94 LEU A O 1
ATOM 734 N N . LYS A 1 95 ? -17.537 -14.705 13.166 1.00 92.25 95 LYS A N 1
ATOM 735 C CA . LYS A 1 95 ? -17.856 -14.957 11.753 1.00 92.25 95 LYS A CA 1
ATOM 736 C C . LYS A 1 95 ? -19.245 -15.559 11.574 1.00 92.25 95 LYS A C 1
ATOM 738 O O . LYS A 1 95 ? -19.937 -15.174 10.640 1.00 92.25 95 LYS A O 1
ATOM 743 N N . LEU A 1 96 ? -19.660 -16.470 12.458 1.00 89.81 96 LEU A N 1
ATOM 744 C CA . LEU A 1 96 ? -20.986 -17.094 12.400 1.00 89.81 96 LEU A CA 1
ATOM 745 C C . LEU A 1 96 ? -22.121 -16.060 12.488 1.00 89.81 96 LEU A C 1
ATOM 747 O O . LEU A 1 96 ? -23.161 -16.246 11.863 1.00 89.81 96 LEU A O 1
ATOM 751 N N . HIS A 1 97 ? -21.902 -14.973 13.230 1.00 86.94 97 HIS A N 1
ATOM 752 C CA . HIS A 1 97 ? -22.867 -13.886 13.408 1.00 86.94 97 HIS A CA 1
ATOM 753 C C . HIS A 1 97 ? -22.618 -12.665 12.498 1.00 86.94 97 HIS A C 1
ATOM 755 O O . HIS A 1 97 ? -23.275 -11.647 12.685 1.00 86.94 97 HIS A O 1
ATOM 761 N N . ASP A 1 98 ? -21.691 -12.740 11.532 1.00 89.19 98 ASP A N 1
ATOM 762 C CA . ASP A 1 98 ? -21.284 -11.611 10.665 1.00 89.19 98 ASP A CA 1
ATOM 763 C C . ASP A 1 98 ? -20.788 -10.362 11.438 1.00 89.19 98 ASP A C 1
ATOM 765 O O . ASP A 1 98 ? -20.952 -9.199 11.051 1.00 89.19 98 ASP A O 1
ATOM 769 N N . LEU A 1 99 ? -20.151 -10.613 12.582 1.00 91.75 99 LEU A N 1
ATOM 770 C CA . LEU A 1 99 ? -19.582 -9.600 13.472 1.00 91.75 99 LEU A CA 1
ATOM 771 C C . LEU A 1 99 ? -18.053 -9.569 13.430 1.00 91.75 99 LEU A C 1
ATOM 773 O O . LEU A 1 99 ? -17.448 -8.800 14.170 1.00 91.75 99 LEU A O 1
ATOM 777 N N . TYR A 1 100 ? -17.413 -10.401 12.604 1.00 92.69 100 TYR A N 1
ATOM 778 C CA . TYR A 1 100 ? -15.956 -10.456 12.529 1.00 92.69 100 TYR A CA 1
ATOM 779 C C . TYR A 1 100 ? -15.372 -9.325 11.674 1.00 92.69 100 TYR A C 1
ATOM 781 O O . TYR A 1 100 ? -15.576 -9.276 10.462 1.00 92.69 100 TYR A O 1
ATOM 789 N N . GLY A 1 101 ? -14.562 -8.487 12.316 1.00 92.19 101 GLY A N 1
ATOM 790 C CA . GLY A 1 101 ? -13.838 -7.375 11.706 1.00 92.19 101 GLY A CA 1
ATOM 791 C C . GLY A 1 101 ? -14.679 -6.110 11.553 1.00 92.19 101 GLY A C 1
ATOM 792 O O . GLY A 1 101 ? -15.832 -6.035 11.983 1.00 92.19 101 GLY A O 1
ATOM 793 N N . ASN A 1 102 ? -14.084 -5.110 10.912 1.00 91.69 102 ASN A N 1
ATOM 794 C CA . ASN A 1 102 ? -14.649 -3.788 10.708 1.00 91.69 102 ASN A CA 1
ATOM 795 C C . ASN A 1 102 ? -15.031 -3.111 12.038 1.00 91.69 102 ASN A C 1
ATOM 797 O O . ASN A 1 102 ? -16.146 -2.600 12.197 1.00 91.69 102 ASN A O 1
ATOM 801 N N . TYR A 1 103 ? -14.117 -3.158 13.013 1.00 94.06 103 TYR A N 1
ATOM 802 C CA . TYR A 1 103 ? -14.342 -2.630 14.359 1.00 94.06 103 TYR A CA 1
ATOM 803 C C . TYR A 1 103 ? -13.975 -1.155 14.406 1.00 94.06 103 TYR A C 1
ATOM 805 O O . TYR A 1 103 ? -12.801 -0.793 14.415 1.00 94.06 103 TYR A O 1
ATOM 813 N N . GLN A 1 104 ? -14.990 -0.299 14.441 1.00 94.00 104 GLN A N 1
ATOM 814 C CA . GLN A 1 104 ? -14.819 1.138 14.277 1.00 94.00 104 GLN A CA 1
ATOM 815 C C . GLN A 1 104 ? -15.102 1.921 15.559 1.00 94.00 104 GLN A C 1
ATOM 817 O O . GLN A 1 104 ? -16.023 1.598 16.323 1.00 94.00 104 GLN A O 1
ATOM 822 N N . ILE A 1 105 ? -14.342 3.000 15.734 1.00 93.00 105 ILE A N 1
ATOM 823 C CA . ILE A 1 105 ? -14.652 4.120 16.622 1.00 93.00 105 ILE A CA 1
ATOM 824 C C . ILE A 1 105 ? -14.764 5.376 15.762 1.00 93.00 105 ILE A C 1
ATOM 826 O O . ILE A 1 105 ? -13.837 5.722 15.034 1.00 93.00 105 ILE A O 1
ATOM 830 N N . THR A 1 106 ? -15.894 6.065 15.870 1.00 89.81 106 THR A N 1
ATOM 831 C CA . THR A 1 106 ? -16.170 7.324 15.169 1.00 89.81 106 THR A CA 1
ATOM 832 C C . THR A 1 106 ? -16.363 8.456 16.176 1.00 89.81 106 THR A C 1
ATOM 834 O O . THR A 1 106 ? -16.467 8.223 17.382 1.00 89.81 106 THR A O 1
ATOM 837 N N . SER A 1 107 ? -16.485 9.691 15.691 1.00 85.38 107 SER A N 1
ATOM 838 C CA . SER A 1 107 ? -16.837 10.850 16.527 1.00 85.38 107 SER A CA 1
ATOM 839 C C . SER A 1 107 ? -18.196 10.715 17.232 1.00 85.38 107 SER A C 1
ATOM 841 O O . SER A 1 107 ? -18.397 11.320 18.283 1.00 85.38 107 SER A O 1
ATOM 843 N N . ASN A 1 108 ? -19.107 9.896 16.694 1.00 86.44 108 ASN A N 1
ATOM 844 C CA . ASN A 1 108 ? -20.427 9.628 17.272 1.00 86.44 108 ASN A CA 1
ATOM 845 C C . ASN A 1 108 ? -20.429 8.463 18.277 1.00 86.44 108 ASN A C 1
ATOM 847 O O . ASN A 1 108 ? -21.467 8.170 18.866 1.00 86.44 108 ASN A O 1
ATOM 851 N N . GLY A 1 109 ? -19.287 7.798 18.471 1.00 88.75 109 GLY A N 1
ATOM 852 C CA . GLY A 1 109 ? -19.145 6.650 19.357 1.00 88.75 109 GLY A CA 1
ATOM 853 C C . GLY A 1 109 ? -18.671 5.390 18.638 1.00 88.75 109 GLY A C 1
ATOM 854 O O . GLY A 1 109 ? -18.186 5.420 17.502 1.00 88.75 109 GLY A O 1
ATOM 855 N N . VAL A 1 110 ? -18.779 4.272 19.347 1.00 92.38 110 VAL A N 1
ATOM 856 C CA . VAL A 1 110 ? -18.347 2.950 18.886 1.00 92.38 110 VAL A CA 1
ATOM 857 C C . VAL A 1 110 ? -19.433 2.277 18.054 1.00 92.38 110 VAL A C 1
ATOM 859 O O . VAL A 1 110 ? -20.622 2.468 18.296 1.00 92.38 110 VAL A O 1
ATOM 862 N N . CYS A 1 111 ? -19.038 1.495 17.049 1.00 91.69 111 CYS A N 1
ATOM 863 C CA . CYS A 1 111 ? -20.009 0.715 16.286 1.00 91.69 111 CYS A CA 1
ATOM 864 C C . CYS A 1 111 ? -20.451 -0.539 17.061 1.00 91.69 111 CYS A C 1
ATOM 866 O O . CYS A 1 111 ? -19.714 -1.056 17.905 1.00 91.69 111 CYS A O 1
ATOM 868 N N . SER A 1 112 ? -21.623 -1.079 16.717 1.00 91.38 112 SER A N 1
ATOM 869 C CA . SER A 1 112 ? -22.197 -2.265 17.372 1.00 91.38 112 SER A CA 1
ATOM 870 C C . SER A 1 112 ? -21.286 -3.497 17.321 1.00 91.38 112 SER A C 1
ATOM 872 O O . SER A 1 112 ? -21.268 -4.285 18.262 1.00 91.38 112 SER A O 1
ATOM 874 N N . ARG A 1 113 ? -20.476 -3.653 16.262 1.00 94.31 113 ARG A N 1
ATOM 875 C CA . ARG A 1 113 ? -19.481 -4.737 16.163 1.00 94.31 113 ARG A CA 1
ATOM 876 C C . ARG A 1 113 ? -18.400 -4.615 17.238 1.00 94.31 113 ARG A C 1
ATOM 878 O O . ARG A 1 113 ? -18.029 -5.610 17.854 1.00 94.31 113 ARG A O 1
ATOM 885 N N . THR A 1 114 ? -17.921 -3.397 17.492 1.00 95.06 114 THR A N 1
ATOM 886 C CA . THR A 1 114 ? -16.922 -3.122 18.534 1.00 95.06 114 THR A CA 1
ATOM 887 C C . THR A 1 114 ? -17.494 -3.410 19.924 1.00 95.06 114 THR A C 1
ATOM 889 O O . THR A 1 114 ? -16.824 -4.037 20.744 1.00 95.06 114 THR A O 1
ATOM 892 N N . GLU A 1 115 ? -18.744 -3.011 20.182 1.00 93.19 115 GLU A N 1
ATOM 893 C CA . GLU A 1 115 ? -19.435 -3.307 21.446 1.00 93.19 115 GLU A CA 1
ATOM 894 C C . GLU A 1 115 ? -19.637 -4.811 21.652 1.00 93.19 115 GLU A C 1
ATOM 896 O O . GLU A 1 115 ? -19.351 -5.328 22.733 1.00 93.19 115 GLU A O 1
ATOM 901 N N . ALA A 1 116 ? -20.055 -5.528 20.606 1.00 93.31 116 ALA A N 1
ATOM 902 C CA . ALA A 1 116 ? -20.241 -6.973 20.641 1.00 93.31 116 ALA A CA 1
ATOM 903 C C . ALA A 1 116 ? -18.959 -7.713 21.040 1.00 93.31 116 ALA A C 1
ATOM 905 O O . ALA A 1 116 ? -18.988 -8.577 21.920 1.00 93.31 116 ALA A O 1
ATOM 906 N N . VAL A 1 117 ? -17.820 -7.353 20.444 1.00 95.38 117 VAL A N 1
ATOM 907 C CA . VAL A 1 117 ? -16.536 -7.978 20.787 1.00 95.38 117 VAL A CA 1
ATOM 908 C C . VAL A 1 117 ? -16.060 -7.579 22.182 1.00 95.38 117 VAL A C 1
ATOM 910 O O . VAL A 1 117 ? -15.511 -8.413 22.901 1.00 95.38 117 VAL A O 1
ATOM 913 N N . ALA A 1 118 ? -16.302 -6.338 22.610 1.00 94.88 118 ALA A N 1
ATOM 914 C CA . ALA A 1 118 ? -15.994 -5.911 23.974 1.00 94.88 118 ALA A CA 1
ATOM 915 C C . ALA A 1 118 ? -16.804 -6.700 25.015 1.00 94.88 118 ALA A C 1
ATOM 917 O O . ALA A 1 118 ? -16.248 -7.119 26.028 1.00 94.88 118 ALA A O 1
ATOM 918 N N . CYS A 1 119 ? -18.082 -6.974 24.742 1.00 93.44 119 CYS A N 1
ATOM 919 C CA . CYS A 1 119 ? -18.931 -7.805 25.596 1.00 93.44 119 CYS A CA 1
ATOM 920 C C . CYS A 1 119 ? -18.418 -9.251 25.699 1.00 93.44 119 CYS A C 1
ATOM 922 O O . CYS A 1 119 ? -18.378 -9.820 26.792 1.00 93.44 119 CYS A O 1
ATOM 924 N N . MET A 1 120 ? -17.922 -9.819 24.593 1.00 92.25 120 MET A N 1
ATOM 925 C CA . MET A 1 120 ? -17.361 -11.178 24.563 1.00 92.25 120 MET A CA 1
ATOM 926 C C . MET A 1 120 ? -16.177 -11.363 25.528 1.00 92.25 120 MET A C 1
ATOM 928 O O . MET A 1 120 ? -15.932 -12.469 25.999 1.00 92.25 120 MET A O 1
ATOM 932 N N . LYS A 1 121 ? -15.437 -10.293 25.857 1.00 91.44 121 LYS A N 1
ATOM 933 C CA . LYS A 1 121 ? -14.261 -10.369 26.741 1.00 91.44 121 LYS A CA 1
ATOM 934 C C . LYS A 1 121 ? -14.583 -10.742 28.185 1.00 91.44 121 LYS A C 1
ATOM 936 O O . LYS A 1 121 ? -13.684 -11.189 28.895 1.00 91.44 121 LYS A O 1
ATOM 941 N N . TYR A 1 122 ? -15.809 -10.507 28.640 1.00 91.31 122 TYR A N 1
ATOM 942 C CA . TYR A 1 122 ? -16.178 -10.706 30.041 1.00 91.31 122 TYR A CA 1
ATOM 943 C C . TYR A 1 122 ? -17.476 -11.491 30.242 1.00 91.31 122 TYR A C 1
ATOM 945 O O . TYR A 1 122 ? -17.708 -11.958 31.358 1.00 91.31 122 TYR A O 1
ATOM 953 N N . MET A 1 123 ? -18.316 -11.623 29.214 1.00 91.44 123 MET A N 1
ATOM 954 C CA . MET A 1 123 ? -19.496 -12.484 29.251 1.00 91.44 123 MET A CA 1
ATOM 955 C C . MET A 1 123 ? -19.108 -13.951 29.080 1.00 91.44 123 MET A C 1
ATOM 957 O O . MET A 1 123 ? -18.116 -14.280 28.425 1.00 91.44 123 MET A O 1
ATOM 961 N N . ASP A 1 124 ? -19.923 -14.848 29.631 1.00 90.19 124 ASP A N 1
ATOM 962 C CA . ASP A 1 124 ? -19.874 -16.237 29.200 1.00 90.19 124 ASP A CA 1
ATOM 963 C C . ASP A 1 124 ? -20.529 -16.410 27.818 1.00 90.19 124 ASP A C 1
ATOM 965 O O . ASP A 1 124 ? -21.202 -15.523 27.289 1.00 90.19 124 ASP A O 1
ATOM 969 N N . ARG A 1 125 ? -20.303 -17.573 27.202 1.00 86.25 125 ARG A N 1
ATOM 970 C CA . ARG A 1 125 ? -20.775 -17.850 25.839 1.00 86.25 125 ARG A CA 1
ATOM 971 C C . ARG A 1 125 ? -22.298 -17.891 25.710 1.00 86.25 125 ARG A C 1
ATOM 973 O O . ARG A 1 125 ? -22.797 -17.654 24.615 1.00 86.25 125 ARG A O 1
ATOM 980 N N . GLY A 1 126 ? -23.017 -18.256 26.770 1.00 87.44 126 GLY A N 1
ATOM 981 C CA . GLY A 1 126 ? -24.476 -18.317 26.749 1.00 87.44 126 GLY A CA 1
ATOM 982 C C . GLY A 1 126 ? -25.061 -16.913 26.746 1.00 87.44 126 GLY A C 1
ATOM 983 O O . GLY A 1 126 ? -25.789 -16.557 25.822 1.00 87.44 126 GLY A O 1
ATOM 984 N N . ASP A 1 127 ? -24.648 -16.103 27.719 1.00 88.94 127 ASP A N 1
ATOM 985 C CA . ASP A 1 127 ? -25.095 -14.717 27.869 1.00 88.94 127 ASP A CA 1
ATOM 986 C C . ASP A 1 127 ? -24.723 -13.865 26.645 1.00 88.94 127 ASP A C 1
ATOM 988 O O . ASP A 1 127 ? -25.538 -13.080 26.159 1.00 88.94 127 ASP A O 1
ATOM 992 N N . TRP A 1 128 ? -23.526 -14.064 26.077 1.00 93.00 128 TRP A N 1
ATOM 993 C CA . TRP A 1 128 ? -23.114 -13.348 24.868 1.00 93.00 128 TRP A CA 1
ATOM 994 C C . TRP A 1 128 ? -23.971 -13.702 23.642 1.00 93.00 128 TRP A C 1
ATOM 996 O O . TRP A 1 128 ? -24.369 -12.811 22.892 1.00 93.00 128 TRP A O 1
ATOM 1006 N N . ASN A 1 129 ? -24.307 -14.981 23.442 1.00 89.94 129 ASN A N 1
ATOM 1007 C CA . ASN A 1 129 ? -25.172 -15.390 22.331 1.00 89.94 129 ASN A CA 1
ATOM 1008 C C . ASN A 1 129 ? -26.588 -14.816 22.469 1.00 89.94 129 ASN A C 1
ATOM 1010 O O . ASN A 1 129 ? -27.151 -14.341 21.482 1.00 89.94 129 ASN A O 1
ATOM 1014 N N . GLU A 1 130 ? -27.143 -14.807 23.682 1.00 87.94 130 GLU A N 1
ATOM 1015 C CA . GLU A 1 130 ? -28.438 -14.179 23.973 1.00 87.94 130 GLU A CA 1
ATOM 1016 C C . GLU A 1 130 ? -28.400 -12.658 23.745 1.00 87.94 130 GLU A C 1
ATOM 1018 O O . GLU A 1 130 ? -29.347 -12.081 23.202 1.00 87.94 130 GLU A O 1
ATOM 1023 N N . TYR A 1 131 ? -27.294 -11.994 24.095 1.00 89.00 131 TYR A N 1
ATOM 1024 C CA . TYR A 1 131 ? -27.090 -10.574 23.806 1.00 89.00 131 TYR A CA 1
ATOM 1025 C C . TYR A 1 131 ? -27.110 -10.291 22.297 1.00 89.00 131 TYR A C 1
ATOM 1027 O O . TYR A 1 131 ? -27.848 -9.413 21.851 1.00 89.00 131 TYR A O 1
ATOM 1035 N N . ILE A 1 132 ? -26.369 -11.059 21.492 1.00 90.50 132 ILE A N 1
ATOM 1036 C CA . ILE A 1 132 ? -26.276 -10.830 20.042 1.00 90.50 132 ILE A CA 1
ATOM 1037 C C . ILE A 1 132 ? -27.559 -11.205 19.296 1.00 90.50 132 ILE A C 1
ATOM 1039 O O . ILE A 1 132 ? -27.981 -10.474 18.400 1.00 90.50 132 ILE A O 1
ATOM 1043 N N . LEU A 1 133 ? -28.182 -12.335 19.634 1.00 85.50 133 LEU A N 1
ATOM 1044 C CA . LEU A 1 133 ? -29.356 -12.838 18.914 1.00 85.50 133 LEU A CA 1
ATOM 1045 C C . LEU A 1 133 ? -30.658 -12.161 19.343 1.00 85.50 133 LEU A C 1
ATOM 1047 O O . LEU A 1 133 ? -31.554 -11.969 18.519 1.00 85.50 133 LEU A O 1
ATOM 1051 N N . HIS A 1 134 ? -30.777 -11.828 20.628 1.00 86.25 134 HIS A N 1
ATOM 1052 C CA . HIS A 1 134 ? -32.040 -11.409 21.234 1.00 86.25 134 HIS A CA 1
ATOM 1053 C C . HIS A 1 134 ? -31.975 -10.029 21.896 1.00 86.25 134 HIS A C 1
ATOM 1055 O O . HIS A 1 134 ? -32.993 -9.549 22.395 1.00 86.25 134 HIS A O 1
ATOM 1061 N N . GLY A 1 135 ? -30.816 -9.360 21.881 1.00 82.88 135 GLY A N 1
ATOM 1062 C CA . GLY A 1 135 ? -30.644 -8.044 22.499 1.00 82.88 135 GLY A CA 1
ATOM 1063 C C . GLY A 1 135 ? -30.733 -8.081 24.026 1.00 82.88 135 GLY A C 1
ATOM 1064 O O . GLY A 1 135 ? -31.088 -7.075 24.642 1.00 82.88 135 GLY A O 1
ATOM 1065 N N . SER A 1 136 ? -30.466 -9.237 24.644 1.00 86.69 136 SER A N 1
ATOM 1066 C CA . SER A 1 136 ? -30.531 -9.403 26.098 1.00 86.69 136 SER A CA 1
ATOM 1067 C C . SER A 1 136 ? -29.481 -8.546 26.800 1.00 86.69 136 SER A C 1
ATOM 1069 O O . SER A 1 136 ? -28.293 -8.693 26.554 1.00 86.69 136 SER A O 1
ATOM 1071 N N . THR A 1 137 ? -29.884 -7.693 27.740 1.00 83.38 137 THR A N 1
ATOM 1072 C CA . THR A 1 137 ? -28.943 -6.921 28.575 1.00 83.38 137 THR A CA 1
ATOM 1073 C C . THR A 1 137 ? -28.439 -7.715 29.785 1.00 83.38 137 THR A C 1
ATOM 1075 O O . THR A 1 137 ? -27.826 -7.163 30.700 1.00 83.38 137 THR A O 1
ATOM 1078 N N . GLN A 1 138 ? -28.751 -9.009 29.860 1.00 80.81 138 GLN A N 1
ATOM 1079 C CA . GLN A 1 138 ? -28.270 -9.864 30.933 1.00 80.81 138 GLN A CA 1
ATOM 1080 C C . GLN A 1 138 ? -26.762 -10.078 30.772 1.00 80.81 138 GLN A C 1
ATOM 1082 O O . GLN A 1 138 ? -26.279 -10.394 29.693 1.00 80.81 138 GLN A O 1
ATOM 1087 N N . GLY A 1 139 ? -26.007 -9.826 31.840 1.00 78.81 139 GLY A N 1
ATOM 1088 C CA . GLY A 1 139 ? -24.549 -9.924 31.816 1.00 78.81 139 GLY A CA 1
ATOM 1089 C C . GLY A 1 139 ? -23.829 -8.704 31.233 1.00 78.81 139 GLY A C 1
ATOM 1090 O O . GLY A 1 139 ? -22.616 -8.630 31.396 1.00 78.81 139 GLY A O 1
ATOM 1091 N N . THR A 1 140 ? -24.519 -7.722 30.627 1.00 85.94 140 THR A N 1
ATOM 1092 C CA . THR A 1 140 ? -23.866 -6.502 30.107 1.00 85.94 140 THR A CA 1
ATOM 1093 C C . THR A 1 140 ? -23.340 -5.628 31.241 1.00 85.94 140 THR A C 1
ATOM 1095 O O . THR A 1 140 ? -24.074 -5.300 32.174 1.00 85.94 140 THR A O 1
ATOM 1098 N N . ASP A 1 141 ? -22.086 -5.198 31.129 1.00 91.50 141 ASP A N 1
ATOM 1099 C CA . ASP A 1 141 ? -21.446 -4.276 32.064 1.00 91.50 141 ASP A CA 1
ATOM 1100 C C . ASP A 1 141 ? -20.829 -3.115 31.278 1.00 91.50 141 ASP A C 1
ATOM 1102 O O . ASP A 1 141 ? -19.828 -3.266 30.568 1.00 91.50 141 ASP A O 1
ATOM 1106 N N . SER A 1 142 ? -21.444 -1.936 31.390 1.00 90.00 142 SER A N 1
ATOM 1107 C CA . SER A 1 142 ? -21.012 -0.741 30.662 1.00 90.00 142 SER A CA 1
ATOM 1108 C C . SER A 1 142 ? -19.601 -0.297 31.046 1.00 90.00 142 SER A C 1
ATOM 1110 O O . SER A 1 142 ? -18.878 0.200 30.186 1.00 90.00 142 SER A O 1
ATOM 1112 N N . ASN A 1 143 ? -19.178 -0.508 32.299 1.00 93.31 143 ASN A N 1
ATOM 1113 C CA . ASN A 1 143 ? -17.835 -0.134 32.737 1.00 93.31 143 ASN A CA 1
ATOM 1114 C C . ASN A 1 143 ? -16.799 -1.070 32.120 1.00 93.31 143 ASN A C 1
ATOM 1116 O O . ASN A 1 143 ? -15.846 -0.596 31.510 1.00 93.31 143 ASN A O 1
ATOM 1120 N N . LYS A 1 144 ? -17.026 -2.389 32.174 1.00 93.81 144 LYS A N 1
ATOM 1121 C CA . LYS A 1 144 ? -16.115 -3.368 31.552 1.00 93.81 144 LYS A CA 1
ATOM 1122 C C . LYS A 1 144 ? -16.026 -3.200 30.039 1.00 93.81 144 LYS A C 1
ATOM 1124 O O . LYS A 1 144 ? -14.940 -3.295 29.474 1.00 93.81 144 LYS A O 1
ATOM 1129 N N . THR A 1 145 ? -17.157 -2.919 29.392 1.00 93.62 145 THR A N 1
ATOM 1130 C CA . THR A 1 145 ? -17.213 -2.656 27.947 1.00 93.62 145 THR A CA 1
ATOM 1131 C C . THR A 1 145 ? -16.402 -1.408 27.601 1.00 93.62 145 THR A C 1
ATOM 1133 O O . THR A 1 145 ? -15.536 -1.454 26.728 1.00 93.62 145 THR A O 1
ATOM 1136 N N . ALA A 1 146 ? -16.619 -0.308 28.329 1.00 93.12 146 ALA A N 1
ATOM 1137 C CA . ALA A 1 146 ? -15.872 0.929 28.132 1.00 93.12 146 ALA A CA 1
ATOM 1138 C C . ALA A 1 146 ? -14.373 0.759 28.424 1.00 93.12 146 ALA A C 1
ATOM 1140 O O . ALA A 1 146 ? -13.551 1.327 27.709 1.00 93.12 146 ALA A O 1
ATOM 1141 N N . ASP A 1 147 ? -14.007 -0.027 29.437 1.00 95.88 147 ASP A N 1
ATOM 1142 C CA . ASP A 1 147 ? -12.615 -0.305 29.789 1.00 95.88 147 ASP A CA 1
ATOM 1143 C C . ASP A 1 147 ? -11.905 -1.116 28.698 1.00 95.88 147 ASP A C 1
ATOM 1145 O O . ASP A 1 147 ? -10.797 -0.755 28.304 1.00 95.88 147 ASP A O 1
ATOM 1149 N N . ALA A 1 148 ? -12.549 -2.153 28.151 1.00 95.31 148 ALA A N 1
ATOM 1150 C CA . ALA A 1 148 ? -12.005 -2.932 27.037 1.00 95.31 148 ALA A CA 1
ATOM 1151 C C . ALA A 1 148 ? -11.747 -2.049 25.805 1.00 95.31 148 ALA A C 1
ATOM 1153 O O . ALA A 1 148 ? -10.639 -2.030 25.268 1.00 95.31 148 ALA A O 1
ATOM 1154 N N . ILE A 1 149 ? -12.739 -1.242 25.418 1.00 95.06 149 ILE A N 1
ATOM 1155 C CA . ILE A 1 149 ? -12.631 -0.327 24.275 1.00 95.06 149 ILE A CA 1
ATOM 1156 C C . ILE A 1 149 ? -11.547 0.729 24.516 1.00 95.06 149 ILE A C 1
ATOM 1158 O O . ILE A 1 149 ? -10.744 1.007 23.625 1.00 95.06 149 ILE A O 1
ATOM 1162 N N . ARG A 1 150 ? -11.485 1.303 25.725 1.00 95.12 150 ARG A N 1
ATOM 1163 C CA . ARG A 1 150 ? -10.462 2.291 26.091 1.00 95.12 150 ARG A CA 1
ATOM 1164 C C . ARG A 1 150 ? -9.062 1.694 26.019 1.00 95.12 150 ARG A C 1
ATOM 1166 O O . ARG A 1 150 ? -8.150 2.367 25.548 1.00 95.12 150 ARG A O 1
ATOM 1173 N N . ASN A 1 151 ? -8.889 0.449 26.451 1.00 95.69 151 ASN A N 1
ATOM 1174 C CA . ASN A 1 151 ? -7.603 -0.235 26.371 1.00 95.69 151 ASN A CA 1
ATOM 1175 C C . ASN A 1 151 ? -7.160 -0.416 24.915 1.00 95.69 151 ASN A C 1
ATOM 1177 O O . ASN A 1 151 ? -6.029 -0.065 24.594 1.00 95.69 151 ASN A O 1
ATOM 1181 N N . TRP A 1 152 ? -8.050 -0.851 24.017 1.00 95.81 152 TRP A N 1
ATOM 1182 C CA . TRP A 1 152 ? -7.721 -0.956 22.590 1.00 95.81 152 TRP A CA 1
ATOM 1183 C C . TRP A 1 152 ? -7.412 0.400 21.953 1.00 95.81 152 TRP A C 1
ATOM 1185 O O . TRP A 1 152 ? -6.442 0.517 21.208 1.00 95.81 152 TRP A O 1
ATOM 1195 N N . ALA A 1 153 ? -8.180 1.442 22.284 1.00 94.31 153 ALA A N 1
ATOM 1196 C CA . ALA A 1 153 ? -7.919 2.797 21.804 1.00 94.31 153 ALA A CA 1
ATOM 1197 C C . ALA A 1 153 ? -6.562 3.334 22.296 1.00 94.31 153 ALA A C 1
ATOM 1199 O O . ALA A 1 153 ? -5.834 3.967 21.534 1.00 94.31 153 ALA A O 1
ATOM 1200 N N . ASN A 1 154 ? -6.190 3.048 23.547 1.00 95.31 154 ASN A N 1
ATOM 1201 C CA . ASN A 1 154 ? -4.885 3.415 24.095 1.00 95.31 154 ASN A CA 1
ATOM 1202 C C . ASN A 1 154 ? -3.742 2.655 23.412 1.00 95.31 154 ASN A C 1
ATOM 1204 O O . ASN A 1 154 ? -2.724 3.271 23.103 1.00 95.31 154 ASN A O 1
ATOM 1208 N N . SER A 1 155 ? -3.907 1.356 23.137 1.00 94.38 155 SER A N 1
ATOM 1209 C CA . SER A 1 155 ? -2.930 0.577 22.363 1.00 94.38 155 SER A CA 1
ATOM 1210 C C . SER A 1 155 ? -2.749 1.158 20.961 1.00 94.38 155 SER A C 1
ATOM 1212 O O . SER A 1 155 ? -1.619 1.405 20.548 1.00 94.38 155 SER A O 1
ATOM 1214 N N . TYR A 1 156 ? -3.849 1.491 20.276 1.00 93.25 156 TYR A N 1
ATOM 1215 C CA . TYR A 1 156 ? -3.809 2.132 18.958 1.00 93.25 156 TYR A CA 1
ATOM 1216 C C . TYR A 1 156 ? -3.062 3.463 18.998 1.00 93.25 156 TYR A C 1
ATOM 1218 O O . TYR A 1 156 ? -2.203 3.739 18.158 1.00 93.25 156 TYR A O 1
ATOM 1226 N N . LEU A 1 157 ? -3.383 4.299 19.990 1.00 92.69 157 LEU A N 1
ATOM 1227 C CA . LEU A 1 157 ? -2.740 5.591 20.180 1.00 92.69 157 LEU A CA 1
ATOM 1228 C C . LEU A 1 157 ? -1.241 5.428 20.439 1.00 92.69 157 LEU A C 1
ATOM 1230 O O . LEU A 1 157 ? -0.449 6.172 19.867 1.00 92.69 157 LEU A O 1
ATOM 1234 N N . GLN A 1 158 ? -0.851 4.461 21.267 1.00 92.12 158 GLN A N 1
ATOM 1235 C CA . GLN A 1 158 ? 0.548 4.193 21.579 1.00 92.12 158 GLN A CA 1
ATOM 1236 C C . GLN A 1 158 ? 1.318 3.721 20.339 1.00 92.12 158 GLN A C 1
ATOM 1238 O O . GLN A 1 158 ? 2.354 4.302 20.017 1.00 92.12 158 GLN A O 1
ATOM 1243 N N . GLU A 1 159 ? 0.791 2.739 19.600 1.00 91.69 159 GLU A N 1
ATOM 1244 C CA . GLU A 1 159 ? 1.392 2.259 18.348 1.00 91.69 159 GLU A CA 1
ATOM 1245 C C . GLU A 1 159 ? 1.523 3.389 17.319 1.00 91.69 159 GLU A C 1
ATOM 1247 O O . GLU A 1 159 ? 2.575 3.558 16.700 1.00 91.69 159 GLU A O 1
ATOM 1252 N N . SER A 1 160 ? 0.491 4.229 17.203 1.00 88.19 160 SER A N 1
ATOM 1253 C CA . SER A 1 160 ? 0.499 5.402 16.325 1.00 88.19 160 SER A CA 1
ATOM 1254 C C . SER A 1 160 ? 1.557 6.421 16.746 1.00 88.19 160 SER A C 1
ATOM 1256 O O . SER A 1 160 ? 2.309 6.917 15.910 1.00 88.19 160 SER A O 1
ATOM 1258 N N . GLN A 1 161 ? 1.658 6.734 18.040 1.00 91.94 161 GLN A N 1
ATOM 1259 C CA . GLN A 1 161 ? 2.663 7.660 18.563 1.00 91.94 161 GLN A CA 1
ATOM 1260 C C . GLN A 1 161 ? 4.083 7.142 18.353 1.00 91.94 161 GLN A C 1
ATOM 1262 O O . GLN A 1 161 ? 4.973 7.924 18.025 1.00 91.94 161 GLN A O 1
ATOM 1267 N N . ASP A 1 162 ? 4.315 5.847 18.535 1.00 87.06 162 ASP A N 1
ATOM 1268 C CA . ASP A 1 162 ? 5.634 5.256 18.337 1.00 87.06 162 ASP A CA 1
ATOM 1269 C C . ASP A 1 162 ? 6.002 5.188 16.851 1.00 87.06 162 ASP A C 1
ATOM 1271 O O . ASP A 1 162 ? 7.144 5.491 16.496 1.00 87.06 162 ASP A O 1
ATOM 1275 N N . ALA A 1 163 ? 5.033 4.924 15.970 1.00 84.25 163 ALA A N 1
ATOM 1276 C CA . ALA A 1 163 ? 5.208 5.053 14.527 1.00 84.25 163 ALA A CA 1
ATOM 1277 C C . ALA A 1 163 ? 5.534 6.501 14.120 1.00 84.25 163 ALA A C 1
ATOM 1279 O O . ALA A 1 163 ? 6.497 6.726 13.387 1.00 84.25 163 ALA A O 1
ATOM 1280 N N . ILE A 1 164 ? 4.805 7.493 14.644 1.00 82.44 164 ILE A N 1
ATOM 1281 C CA . ILE A 1 164 ? 5.079 8.919 14.403 1.00 82.44 164 ILE A CA 1
ATOM 1282 C C . ILE A 1 164 ? 6.481 9.284 14.894 1.00 82.44 164 ILE A C 1
ATOM 1284 O O . ILE A 1 164 ? 7.250 9.862 14.135 1.00 82.44 164 ILE A O 1
ATOM 1288 N N . LYS A 1 165 ? 6.867 8.901 16.117 1.00 85.94 165 LYS A N 1
ATOM 1289 C CA . LYS A 1 165 ? 8.225 9.145 16.637 1.00 85.94 165 LYS A CA 1
ATOM 1290 C C . LYS A 1 165 ? 9.294 8.489 15.770 1.00 85.94 165 LYS A C 1
ATOM 1292 O O . LYS A 1 165 ? 10.346 9.088 15.556 1.00 85.94 165 LYS A O 1
ATOM 1297 N N . ALA A 1 166 ? 9.055 7.272 15.281 1.00 81.25 166 ALA A N 1
ATOM 1298 C CA . ALA A 1 166 ? 9.977 6.593 14.381 1.00 81.25 166 ALA A CA 1
ATOM 1299 C C . ALA A 1 166 ? 10.128 7.367 13.062 1.00 81.25 166 ALA A C 1
ATOM 1301 O O . ALA A 1 166 ? 11.252 7.592 12.616 1.00 81.25 166 ALA A O 1
ATOM 1302 N N . LEU A 1 167 ? 9.022 7.840 12.480 1.00 76.31 167 LEU A N 1
ATOM 1303 C CA . LEU A 1 167 ? 9.017 8.661 11.265 1.00 76.31 167 LEU A CA 1
ATOM 1304 C C . LEU A 1 167 ? 9.688 10.024 11.484 1.00 76.31 167 LEU A C 1
ATOM 1306 O O . LEU A 1 167 ? 10.552 10.413 10.701 1.00 76.31 167 LEU A O 1
ATOM 1310 N N . GLU A 1 168 ? 9.383 10.715 12.580 1.00 80.25 168 GLU A N 1
ATOM 1311 C CA . GLU A 1 168 ? 10.067 11.950 12.965 1.00 80.25 168 GLU A CA 1
ATOM 1312 C C . GLU A 1 168 ? 11.561 11.720 13.206 1.00 80.25 168 GLU A C 1
ATOM 1314 O O . GLU A 1 168 ? 12.379 12.571 12.875 1.00 80.25 168 GLU A O 1
ATOM 1319 N N . GLY A 1 169 ? 11.946 10.579 13.778 1.00 74.88 169 GLY A N 1
ATOM 1320 C CA . GLY A 1 169 ? 13.344 10.193 13.957 1.00 74.88 169 GLY A CA 1
ATOM 1321 C C . GLY A 1 169 ? 14.065 9.974 12.626 1.00 74.88 169 GLY A C 1
ATOM 1322 O O . GLY A 1 169 ? 15.241 10.317 12.496 1.00 74.88 169 GLY A O 1
ATOM 1323 N N . LEU A 1 170 ? 13.356 9.464 11.615 1.00 71.81 170 LEU A N 1
ATOM 1324 C CA . LEU A 1 170 ? 13.856 9.373 10.242 1.00 71.81 170 LEU A CA 1
ATOM 1325 C C . LEU A 1 170 ? 13.962 10.752 9.575 1.00 71.81 170 LEU A C 1
ATOM 1327 O O . LEU A 1 170 ? 14.885 10.954 8.790 1.00 71.81 170 LEU A O 1
ATOM 1331 N N . GLN A 1 171 ? 13.082 11.696 9.924 1.00 56.44 171 GLN A N 1
ATOM 1332 C CA . GLN A 1 171 ? 13.095 13.079 9.432 1.00 56.44 171 GLN A CA 1
ATOM 1333 C C . GLN A 1 171 ? 14.141 13.967 10.138 1.00 56.44 171 GLN A C 1
ATOM 1335 O O . GLN A 1 171 ? 14.688 14.876 9.527 1.00 56.44 171 GLN A O 1
ATOM 1340 N N . LYS A 1 172 ? 14.442 13.697 11.418 1.00 52.62 172 LYS A N 1
ATOM 1341 C CA . LYS A 1 172 ? 15.440 14.404 12.250 1.00 52.62 172 LYS A CA 1
ATOM 1342 C C . LYS A 1 172 ? 16.866 13.884 12.082 1.00 52.62 172 LYS A C 1
ATOM 1344 O O . LYS A 1 172 ? 17.794 14.494 12.618 1.00 52.62 172 LYS A O 1
ATOM 1349 N N . ARG A 1 173 ? 17.086 12.790 11.337 1.00 43.12 173 ARG A N 1
ATOM 1350 C CA . ARG A 1 173 ? 18.400 12.591 10.702 1.00 43.12 173 ARG A CA 1
ATOM 1351 C C . ARG A 1 173 ? 18.684 13.894 9.965 1.00 43.12 173 ARG A C 1
ATOM 1353 O O . ARG A 1 173 ? 17.764 14.326 9.280 1.00 43.12 173 ARG A O 1
ATOM 1360 N N . PRO A 1 174 ? 19.857 14.536 10.140 1.00 41.09 174 PRO A N 1
ATOM 1361 C CA . PRO A 1 174 ? 20.090 15.828 9.523 1.00 41.09 174 PRO A CA 1
ATOM 1362 C C . PRO A 1 174 ? 19.676 15.691 8.070 1.00 41.09 174 PRO A C 1
ATOM 1364 O O . PRO A 1 174 ? 20.219 14.837 7.357 1.00 41.09 174 PRO A O 1
ATOM 1367 N N . GLU A 1 175 ? 18.677 16.480 7.669 1.00 41.06 175 GLU A N 1
ATOM 1368 C CA . GLU A 1 175 ? 18.581 16.870 6.282 1.00 41.06 175 GLU A CA 1
ATOM 1369 C C . GLU A 1 175 ? 20.017 17.223 5.927 1.00 41.06 175 GLU A C 1
ATOM 1371 O O . GLU A 1 175 ? 20.635 18.105 6.534 1.00 41.06 175 GLU A O 1
ATOM 1376 N N . SER A 1 176 ? 20.608 16.420 5.041 1.00 38.88 176 SER A N 1
ATOM 1377 C CA . SER A 1 176 ? 21.810 16.865 4.355 1.00 38.88 176 SER A CA 1
ATOM 1378 C C . SER A 1 176 ? 21.449 18.274 3.903 1.00 38.88 176 SER A C 1
ATOM 1380 O O . SER A 1 176 ? 20.365 18.392 3.321 1.00 38.88 176 SER A O 1
ATOM 1382 N N . PRO A 1 177 ? 22.222 19.316 4.271 1.00 33.50 177 PRO A N 1
ATOM 1383 C CA . PRO A 1 177 ? 21.760 20.689 4.141 1.00 33.50 177 PRO A CA 1
ATOM 1384 C C . PRO A 1 177 ? 21.138 20.873 2.763 1.00 33.50 177 PRO A C 1
ATOM 1386 O O . PRO A 1 177 ? 21.634 20.290 1.797 1.00 33.50 177 PRO A O 1
ATOM 1389 N N . SER A 1 178 ? 20.043 21.622 2.661 1.00 37.91 178 SER A N 1
ATOM 1390 C CA . SER A 1 178 ? 19.499 22.024 1.369 1.00 37.91 178 SER A CA 1
ATOM 1391 C C . SER A 1 178 ? 20.638 22.628 0.535 1.00 37.91 178 SER A C 1
ATOM 1393 O O . SER A 1 178 ? 21.070 23.754 0.775 1.00 37.91 178 SER A O 1
ATOM 1395 N N . LEU A 1 179 ? 21.182 21.839 -0.390 1.00 41.16 179 LEU A N 1
ATOM 1396 C CA . LEU A 1 179 ? 22.385 22.137 -1.166 1.00 41.16 179 LEU A CA 1
ATOM 1397 C C . LEU A 1 179 ? 21.991 22.221 -2.635 1.00 41.16 179 LEU A C 1
ATOM 1399 O O . LEU A 1 179 ? 22.501 21.500 -3.488 1.00 41.16 179 LEU A O 1
ATOM 1403 N N . ILE A 1 180 ? 21.034 23.103 -2.907 1.00 36.66 180 ILE A N 1
ATOM 1404 C CA . ILE A 1 180 ? 20.903 23.694 -4.230 1.00 36.66 180 ILE A CA 1
ATOM 1405 C C . ILE A 1 180 ? 21.772 24.948 -4.189 1.00 36.66 180 ILE A C 1
ATOM 1407 O O . ILE A 1 180 ? 21.365 25.989 -3.675 1.00 36.66 180 ILE A O 1
ATOM 1411 N N . ALA A 1 181 ? 22.998 24.841 -4.702 1.00 40.53 181 ALA A N 1
ATOM 1412 C CA . ALA A 1 181 ? 23.656 26.024 -5.231 1.00 40.53 181 ALA A CA 1
ATOM 1413 C C . ALA A 1 181 ? 22.838 26.497 -6.444 1.00 40.53 181 ALA A C 1
ATOM 1415 O O . ALA A 1 181 ? 22.255 25.685 -7.165 1.00 40.53 181 ALA A O 1
ATOM 1416 N N . ALA A 1 182 ? 22.775 27.810 -6.662 1.00 40.91 182 ALA A N 1
ATOM 1417 C CA . ALA A 1 182 ? 21.963 28.463 -7.696 1.00 40.91 182 ALA A CA 1
ATOM 1418 C C . ALA A 1 182 ? 22.297 28.058 -9.157 1.00 40.91 182 ALA A C 1
ATOM 1420 O O . ALA A 1 182 ? 21.792 28.670 -10.093 1.00 40.91 182 ALA A O 1
ATOM 1421 N N . ASP A 1 183 ? 23.142 27.045 -9.362 1.00 40.59 183 ASP A N 1
ATOM 1422 C CA . ASP A 1 183 ? 23.592 26.508 -10.644 1.00 40.59 183 ASP A CA 1
ATOM 1423 C C . ASP A 1 183 ? 23.064 25.092 -10.961 1.00 40.59 183 ASP A C 1
ATOM 1425 O O . ASP A 1 183 ? 23.413 24.538 -12.002 1.00 40.59 183 ASP A O 1
ATOM 1429 N N . GLY A 1 184 ? 22.223 24.501 -10.099 1.00 42.41 184 GLY A N 1
ATOM 1430 C CA . GLY A 1 184 ? 21.603 23.192 -10.347 1.00 42.41 184 GLY A CA 1
ATOM 1431 C C . GLY A 1 184 ? 22.499 21.978 -10.067 1.00 42.41 184 GLY A C 1
ATOM 1432 O O . GLY A 1 184 ? 22.213 20.892 -10.569 1.00 42.41 184 GLY A O 1
ATOM 1433 N N . ARG A 1 185 ? 23.572 22.120 -9.276 1.00 46.09 185 ARG A N 1
ATOM 1434 C CA . ARG A 1 185 ? 24.479 21.011 -8.915 1.00 46.09 185 ARG A CA 1
ATOM 1435 C C . ARG A 1 185 ? 24.228 20.492 -7.495 1.00 46.09 185 ARG A C 1
ATOM 1437 O O . ARG A 1 185 ? 24.098 21.273 -6.557 1.00 46.09 185 ARG A O 1
ATOM 1444 N N . THR A 1 186 ? 24.208 19.168 -7.318 1.00 44.22 186 THR A N 1
ATOM 1445 C CA . THR A 1 186 ? 24.038 18.513 -6.009 1.00 44.22 186 THR A CA 1
ATOM 1446 C C . THR A 1 186 ? 25.381 18.256 -5.324 1.00 44.22 186 THR A C 1
ATOM 1448 O O . THR A 1 186 ? 26.254 17.599 -5.880 1.00 44.22 186 THR A O 1
ATOM 1451 N N . SER A 1 187 ? 25.530 18.683 -4.072 1.00 43.97 187 SER A N 1
ATOM 1452 C CA . SER A 1 187 ? 26.724 18.475 -3.230 1.00 43.97 187 SER A CA 1
ATOM 1453 C C . SER A 1 187 ? 26.855 17.068 -2.608 1.00 43.97 187 SER A C 1
ATOM 1455 O O . SER A 1 187 ? 27.650 16.874 -1.690 1.00 43.97 187 SER A O 1
ATOM 1457 N N . PHE A 1 188 ? 26.022 16.111 -3.023 1.00 50.91 188 PHE A N 1
ATOM 1458 C CA . PHE A 1 188 ? 25.969 14.742 -2.496 1.00 50.91 188 PHE A CA 1
ATOM 1459 C C . PHE A 1 188 ? 26.472 13.751 -3.549 1.00 50.91 188 PHE A C 1
ATOM 1461 O O . PHE A 1 188 ? 25.826 12.757 -3.838 1.00 50.91 188 PHE A O 1
ATOM 1468 N N . SER A 1 189 ? 27.604 14.046 -4.179 1.00 51.72 189 SER A N 1
ATOM 1469 C CA . SER A 1 189 ? 28.276 13.046 -4.998 1.00 51.72 189 SER A CA 1
ATOM 1470 C C . SER A 1 189 ? 29.494 12.550 -4.233 1.00 51.72 189 SER A C 1
ATOM 1472 O O . SER A 1 189 ? 30.411 13.344 -3.993 1.00 51.72 189 SER A O 1
ATOM 1474 N N . PRO A 1 190 ? 29.556 11.259 -3.868 1.00 63.97 190 PRO A N 1
ATOM 1475 C CA . PRO A 1 190 ? 30.833 10.587 -3.676 1.00 63.97 190 PRO A CA 1
ATOM 1476 C C . PRO A 1 190 ? 31.780 10.918 -4.845 1.00 63.97 190 PRO A C 1
ATOM 1478 O O . PRO A 1 190 ? 31.324 11.180 -5.964 1.00 63.97 190 PRO A O 1
ATOM 1481 N N . ALA A 1 191 ? 33.090 10.981 -4.595 1.00 63.72 191 ALA A N 1
ATOM 1482 C CA . ALA A 1 191 ? 34.058 11.447 -5.597 1.00 63.72 191 ALA A CA 1
ATOM 1483 C C . ALA A 1 191 ? 34.040 10.604 -6.889 1.00 63.72 191 ALA A C 1
ATOM 1485 O O . ALA A 1 191 ? 34.310 11.118 -7.970 1.00 63.72 191 ALA A O 1
ATOM 1486 N N . ASP A 1 192 ? 33.684 9.328 -6.770 1.00 72.81 192 ASP A N 1
ATOM 1487 C CA . ASP A 1 192 ? 33.520 8.358 -7.849 1.00 72.81 192 ASP A CA 1
ATOM 1488 C C . ASP A 1 192 ? 32.259 8.575 -8.703 1.00 72.81 192 ASP A C 1
ATOM 1490 O O . ASP A 1 192 ? 32.218 8.124 -9.844 1.00 72.81 192 ASP A O 1
ATOM 1494 N N . GLU A 1 193 ? 31.270 9.324 -8.216 1.00 77.06 193 GLU A N 1
ATOM 1495 C CA . GLU A 1 193 ? 29.999 9.570 -8.917 1.00 77.06 193 GLU A CA 1
ATOM 1496 C C . GLU A 1 193 ? 29.894 10.985 -9.502 1.00 77.06 193 GLU A C 1
ATOM 1498 O O . GLU A 1 193 ? 28.868 11.367 -10.069 1.00 77.06 193 GLU A O 1
ATOM 1503 N N . PHE A 1 194 ? 30.976 11.765 -9.401 1.00 69.19 194 PHE A N 1
ATOM 1504 C CA . PHE A 1 194 ? 30.990 13.191 -9.740 1.00 69.19 194 PHE A CA 1
ATOM 1505 C C . PHE A 1 194 ? 30.609 13.470 -11.201 1.00 69.19 194 PHE A C 1
ATOM 1507 O O . PHE A 1 194 ? 30.056 14.521 -11.518 1.00 69.19 194 PHE A O 1
ATOM 1514 N N . HIS A 1 195 ? 30.889 12.518 -12.090 1.00 75.62 195 HIS A N 1
ATOM 1515 C CA . HIS A 1 195 ? 30.594 12.606 -13.519 1.00 75.62 195 HIS A CA 1
ATOM 1516 C C . HIS A 1 195 ? 29.287 11.908 -13.927 1.00 75.62 195 HIS A C 1
ATOM 1518 O O . HIS A 1 195 ? 29.022 11.778 -15.120 1.00 75.62 195 HIS A O 1
ATOM 1524 N N . CYS A 1 196 ? 28.480 11.449 -12.969 1.00 79.25 196 CYS A N 1
ATOM 1525 C CA . CYS A 1 196 ? 27.205 10.800 -13.258 1.00 79.25 196 CYS A CA 1
ATOM 1526 C C . CYS A 1 196 ? 26.107 11.823 -13.560 1.00 79.25 196 CYS A C 1
ATOM 1528 O O . CYS A 1 196 ? 26.108 12.946 -13.052 1.00 79.25 196 CYS A O 1
ATOM 1530 N N . THR A 1 197 ? 25.120 11.401 -14.346 1.00 80.81 197 THR A N 1
ATOM 1531 C CA . THR A 1 197 ? 23.881 12.157 -14.538 1.00 80.81 197 THR A CA 1
ATOM 1532 C C . THR A 1 197 ? 22.920 11.821 -13.407 1.00 80.81 197 THR A C 1
ATOM 1534 O O . THR A 1 197 ? 22.610 10.652 -13.186 1.00 80.81 197 THR A O 1
ATOM 1537 N N . TRP A 1 198 ? 22.452 12.835 -12.685 1.00 81.06 198 TRP A N 1
ATOM 1538 C CA . TRP A 1 198 ? 21.607 12.661 -11.505 1.00 81.06 198 TRP A CA 1
ATOM 1539 C C . TRP A 1 198 ? 20.142 12.966 -11.798 1.00 81.06 198 TRP A C 1
ATOM 1541 O O . TRP A 1 198 ? 19.818 13.956 -12.453 1.00 81.06 198 TRP A O 1
ATOM 1551 N N . TYR A 1 199 ? 19.266 12.137 -11.240 1.00 77.44 199 TYR A N 1
ATOM 1552 C CA . TYR A 1 199 ? 17.820 12.300 -11.275 1.00 77.44 199 TYR A CA 1
ATOM 1553 C C . TYR A 1 199 ? 17.241 12.203 -9.866 1.00 77.44 199 TYR A C 1
ATOM 1555 O O . TYR A 1 199 ? 17.737 11.461 -9.013 1.00 77.44 199 TYR A O 1
ATOM 1563 N N . GLU A 1 200 ? 16.151 12.929 -9.646 1.00 80.00 200 GLU A N 1
ATOM 1564 C CA . GLU A 1 200 ? 15.237 12.693 -8.537 1.00 80.00 200 GLU A CA 1
ATOM 1565 C C . GLU A 1 200 ? 14.010 11.964 -9.088 1.00 80.00 200 GLU A C 1
ATOM 1567 O O . GLU A 1 200 ? 13.351 12.430 -10.017 1.00 80.00 200 GLU A O 1
ATOM 1572 N N . LEU A 1 201 ? 13.764 10.771 -8.560 1.00 74.88 201 LEU A N 1
ATOM 1573 C CA . LEU A 1 201 ? 12.729 9.848 -8.996 1.00 74.88 201 LEU A CA 1
ATOM 1574 C C . LEU A 1 201 ? 11.675 9.772 -7.901 1.00 74.88 201 LEU A C 1
ATOM 1576 O O . LEU A 1 201 ? 12.008 9.481 -6.756 1.00 74.88 201 LEU A O 1
ATOM 1580 N N . THR A 1 202 ? 10.412 9.996 -8.248 1.00 75.38 202 THR A N 1
ATOM 1581 C CA . THR A 1 202 ? 9.289 9.780 -7.333 1.00 75.38 202 THR A CA 1
ATOM 1582 C C . THR A 1 202 ? 8.582 8.493 -7.724 1.00 75.38 202 THR A C 1
ATOM 1584 O O . THR A 1 202 ? 7.931 8.437 -8.766 1.00 75.38 202 THR A O 1
ATOM 1587 N N . ASP A 1 203 ? 8.719 7.461 -6.894 1.00 63.50 203 ASP A N 1
ATOM 1588 C CA . ASP A 1 203 ? 8.037 6.180 -7.077 1.00 63.50 203 ASP A CA 1
ATOM 1589 C C . ASP A 1 203 ? 6.920 6.007 -6.047 1.00 63.50 203 ASP A C 1
ATOM 1591 O O . ASP A 1 203 ? 6.971 6.535 -4.934 1.00 63.50 203 ASP A O 1
ATOM 1595 N N . ARG A 1 204 ? 5.897 5.239 -6.414 1.00 63.91 204 ARG A N 1
ATOM 1596 C CA . ARG A 1 204 ? 4.774 4.915 -5.541 1.00 63.91 204 ARG A CA 1
ATOM 1597 C C . ARG A 1 204 ? 4.977 3.520 -4.963 1.00 63.91 204 ARG A C 1
ATOM 1599 O O . ARG A 1 204 ? 4.540 2.521 -5.534 1.00 63.91 204 ARG A O 1
ATOM 1606 N N . ILE A 1 205 ? 5.623 3.449 -3.804 1.00 62.66 205 ILE A N 1
ATOM 1607 C CA . ILE A 1 205 ? 6.010 2.181 -3.176 1.00 62.66 205 ILE A CA 1
ATOM 1608 C C . ILE A 1 205 ? 4.989 1.795 -2.096 1.00 62.66 205 ILE A C 1
ATOM 1610 O O . ILE A 1 205 ? 4.427 2.643 -1.399 1.00 62.66 205 ILE A O 1
ATOM 1614 N N . SER A 1 206 ? 4.725 0.490 -1.971 1.00 53.41 206 SER A N 1
ATOM 1615 C CA . SER A 1 206 ? 3.916 -0.074 -0.883 1.00 53.41 206 SER A CA 1
ATOM 1616 C C . SER A 1 206 ? 4.832 -0.602 0.227 1.00 53.41 206 SER A C 1
ATOM 1618 O O . SER A 1 206 ? 5.535 -1.584 0.007 1.00 53.41 206 SER A O 1
ATOM 1620 N N . TYR A 1 207 ? 4.866 0.051 1.391 1.00 46.88 207 TYR A N 1
ATOM 1621 C CA . TYR A 1 207 ? 5.948 -0.116 2.382 1.00 46.88 207 TYR A CA 1
ATOM 1622 C C . TYR A 1 207 ? 5.790 -1.263 3.391 1.00 46.88 207 TYR A C 1
ATOM 1624 O O . TYR A 1 207 ? 6.686 -1.473 4.206 1.00 46.88 207 TYR A O 1
ATOM 1632 N N . LEU A 1 208 ? 4.703 -2.037 3.349 1.00 41.59 208 LEU A N 1
ATOM 1633 C CA . LEU A 1 208 ? 4.434 -3.067 4.358 1.00 41.59 208 LEU A CA 1
ATOM 1634 C C . LEU A 1 208 ? 4.106 -4.437 3.745 1.00 41.59 208 LEU A C 1
ATOM 1636 O O . LEU A 1 208 ? 3.511 -4.498 2.661 1.00 41.59 208 LEU A O 1
ATOM 1640 N N . PRO A 1 209 ? 4.449 -5.544 4.439 1.00 32.19 209 PRO A N 1
ATOM 1641 C CA . PRO A 1 209 ? 3.959 -6.875 4.094 1.00 32.19 209 PRO A CA 1
ATOM 1642 C C . PRO A 1 209 ? 2.430 -6.834 3.973 1.00 32.19 209 PRO A C 1
ATOM 1644 O O . PRO A 1 209 ? 1.748 -6.453 4.915 1.00 32.19 209 PRO A O 1
ATOM 1647 N N . GLY A 1 210 ? 1.894 -7.172 2.798 1.00 45.53 210 GLY A N 1
ATOM 1648 C CA . GLY A 1 210 ? 0.450 -7.113 2.526 1.00 45.53 210 GLY A CA 1
ATOM 1649 C C . GLY A 1 210 ? -0.043 -5.869 1.774 1.00 45.53 210 GLY A C 1
ATOM 1650 O O . GLY A 1 210 ? -1.201 -5.842 1.381 1.00 45.53 210 GLY A O 1
ATOM 1651 N N . GLY A 1 211 ? 0.808 -4.874 1.485 1.00 49.38 211 GLY A N 1
ATOM 1652 C CA . GLY A 1 211 ? 0.462 -3.771 0.569 1.00 49.38 211 GLY A CA 1
ATOM 1653 C C . GLY A 1 211 ? -0.481 -2.699 1.137 1.00 49.38 211 GLY A C 1
ATOM 1654 O O . GLY A 1 211 ? -1.097 -1.966 0.365 1.00 49.38 211 GLY A O 1
ATOM 1655 N N . LEU A 1 212 ? -0.578 -2.601 2.465 1.00 37.28 212 LEU A N 1
ATOM 1656 C CA . LEU A 1 212 ? -1.560 -1.777 3.186 1.00 37.28 212 LEU A CA 1
ATOM 1657 C C . LEU A 1 212 ? -1.246 -0.267 3.225 1.00 37.28 212 LEU A C 1
ATOM 1659 O O . LEU A 1 212 ? -2.142 0.528 3.478 1.00 37.28 212 LEU A O 1
ATOM 1663 N N . VAL A 1 213 ? -0.011 0.155 2.930 1.00 42.06 213 VAL A N 1
ATOM 1664 C CA . VAL A 1 213 ? 0.380 1.578 2.902 1.00 42.06 213 VAL A CA 1
ATOM 1665 C C . VAL A 1 213 ? 1.050 1.889 1.574 1.00 42.06 213 VAL A C 1
ATOM 1667 O O . VAL A 1 213 ? 2.144 1.389 1.313 1.00 42.06 213 VAL A O 1
ATOM 1670 N N . LYS A 1 214 ? 0.395 2.708 0.744 1.00 51.72 214 LYS A N 1
ATOM 1671 C CA . LYS A 1 214 ? 0.936 3.258 -0.508 1.00 51.72 214 LYS A CA 1
ATOM 1672 C C . LYS A 1 214 ? 1.351 4.703 -0.259 1.00 51.72 214 LYS A C 1
ATOM 1674 O O . LYS A 1 214 ? 0.529 5.492 0.190 1.00 51.72 214 LYS A O 1
ATOM 1679 N N . GLY A 1 215 ? 2.599 5.040 -0.560 1.00 59.03 215 GLY A N 1
ATOM 1680 C CA . GLY A 1 215 ? 3.114 6.402 -0.427 1.00 59.03 215 GLY A CA 1
ATOM 1681 C C . GLY A 1 215 ? 3.988 6.784 -1.614 1.00 59.03 215 GLY A C 1
ATOM 1682 O O . GLY A 1 215 ? 4.593 5.918 -2.249 1.00 59.03 215 GLY A O 1
ATOM 1683 N N . ASN A 1 216 ? 4.041 8.083 -1.907 1.00 65.00 216 ASN A N 1
ATOM 1684 C CA . ASN A 1 216 ? 5.006 8.634 -2.850 1.00 65.00 216 ASN A CA 1
ATOM 1685 C C . ASN A 1 216 ? 6.342 8.784 -2.142 1.00 65.00 216 ASN A C 1
ATOM 1687 O O . ASN A 1 216 ? 6.427 9.394 -1.076 1.00 65.00 216 ASN A O 1
ATOM 1691 N N . VAL A 1 217 ? 7.381 8.236 -2.749 1.00 64.62 217 VAL A N 1
ATOM 1692 C CA . VAL A 1 217 ? 8.731 8.326 -2.236 1.00 64.62 217 VAL A CA 1
ATOM 1693 C C . VAL A 1 217 ? 9.640 8.871 -3.311 1.00 64.62 217 VAL A C 1
ATOM 1695 O O . VAL A 1 217 ? 9.860 8.239 -4.341 1.00 64.62 217 VAL A O 1
ATOM 1698 N N . SER A 1 218 ? 10.173 10.057 -3.029 1.00 72.12 218 SER A N 1
ATOM 1699 C CA . SER A 1 218 ? 11.238 10.658 -3.813 1.00 72.12 218 SER A CA 1
ATOM 1700 C C . SER A 1 218 ? 12.586 10.129 -3.346 1.00 72.12 218 SER A C 1
ATOM 1702 O O . SER A 1 218 ? 12.894 10.121 -2.152 1.00 72.12 218 SER A O 1
ATOM 1704 N N . TYR A 1 219 ? 13.388 9.674 -4.295 1.00 75.81 219 TYR A N 1
ATOM 1705 C CA . TYR A 1 219 ? 14.744 9.210 -4.069 1.00 75.81 219 TYR A CA 1
ATOM 1706 C C . TYR A 1 219 ? 15.656 9.640 -5.206 1.00 75.81 219 TYR A C 1
ATOM 1708 O O . TYR A 1 219 ? 15.211 9.978 -6.300 1.00 75.81 219 TYR A O 1
ATOM 1716 N N . LYS A 1 220 ? 16.959 9.642 -4.942 1.00 80.31 220 LYS A N 1
ATOM 1717 C CA . LYS A 1 220 ? 17.954 10.074 -5.921 1.00 80.31 220 LYS A CA 1
ATOM 1718 C C . LYS A 1 220 ? 18.593 8.869 -6.580 1.00 80.31 220 LYS A C 1
ATOM 1720 O O . LYS A 1 220 ? 18.864 7.868 -5.917 1.00 80.31 220 LYS A O 1
ATOM 1725 N N . ALA A 1 221 ? 18.843 8.987 -7.873 1.00 85.44 221 ALA A N 1
ATOM 1726 C CA . ALA A 1 221 ? 19.589 7.999 -8.624 1.00 85.44 221 ALA A CA 1
ATOM 1727 C C . ALA A 1 221 ? 20.585 8.682 -9.552 1.00 85.44 221 ALA A C 1
ATOM 1729 O O . ALA A 1 221 ? 20.276 9.719 -10.144 1.00 85.44 221 ALA A O 1
ATOM 1730 N N . CYS A 1 222 ? 21.764 8.090 -9.687 1.00 84.69 222 CYS A N 1
ATOM 1731 C CA . CYS A 1 222 ? 22.773 8.529 -10.633 1.00 84.69 222 CYS A CA 1
ATOM 1732 C C . CYS A 1 222 ? 22.992 7.464 -11.710 1.00 84.69 222 CYS A C 1
ATOM 1734 O O . CYS A 1 222 ? 22.832 6.266 -11.468 1.00 84.69 222 CYS A O 1
ATOM 1736 N N . PHE A 1 223 ? 23.299 7.931 -12.916 1.00 89.69 223 PHE A N 1
ATOM 1737 C CA . PHE A 1 223 ? 23.449 7.131 -14.121 1.00 89.69 223 PHE A CA 1
ATOM 1738 C C . PHE A 1 223 ? 24.798 7.445 -14.751 1.00 89.69 223 PHE A C 1
ATOM 1740 O O . PHE A 1 223 ? 25.161 8.614 -14.922 1.00 89.69 223 PHE A O 1
ATOM 1747 N N . TYR A 1 224 ? 25.530 6.398 -15.099 1.00 88.75 224 TYR A N 1
ATOM 1748 C CA . TYR A 1 224 ? 26.834 6.489 -15.725 1.00 88.75 224 TYR A CA 1
ATOM 1749 C C . TYR A 1 224 ? 26.885 5.582 -16.947 1.00 88.75 224 TYR A C 1
ATOM 1751 O O . TYR A 1 224 ? 26.885 4.352 -16.832 1.00 88.75 224 TYR A O 1
ATOM 1759 N N . ASP A 1 225 ? 26.907 6.202 -18.122 1.00 88.25 225 ASP A N 1
ATOM 1760 C CA . ASP A 1 225 ? 26.961 5.486 -19.388 1.00 88.25 225 ASP A CA 1
ATOM 1761 C C . ASP A 1 225 ? 28.320 4.795 -19.548 1.00 88.25 225 ASP A C 1
ATOM 1763 O O . ASP A 1 225 ? 29.383 5.404 -19.401 1.00 88.25 225 ASP A O 1
ATOM 1767 N N . LEU A 1 226 ? 28.284 3.507 -19.880 1.00 88.81 226 LEU A N 1
ATOM 1768 C CA . LEU A 1 226 ? 29.458 2.719 -20.231 1.00 88.81 226 LEU A CA 1
ATOM 1769 C C . LEU A 1 226 ? 29.456 2.435 -21.739 1.00 88.81 226 LEU A C 1
ATOM 1771 O O . LEU A 1 226 ? 28.391 2.309 -22.338 1.00 88.81 226 LEU A O 1
ATOM 1775 N N . PRO A 1 227 ? 30.624 2.205 -22.368 1.00 88.06 227 PRO A N 1
ATOM 1776 C CA . PRO A 1 227 ? 30.696 1.914 -23.804 1.00 88.06 227 PRO A CA 1
ATOM 1777 C C . PRO A 1 227 ? 29.815 0.745 -24.277 1.00 88.06 227 PRO A C 1
ATOM 1779 O O . PRO A 1 227 ? 29.367 0.737 -25.418 1.00 88.06 227 PRO A O 1
ATOM 1782 N N . ARG A 1 228 ? 29.572 -0.246 -23.408 1.00 85.50 228 ARG A N 1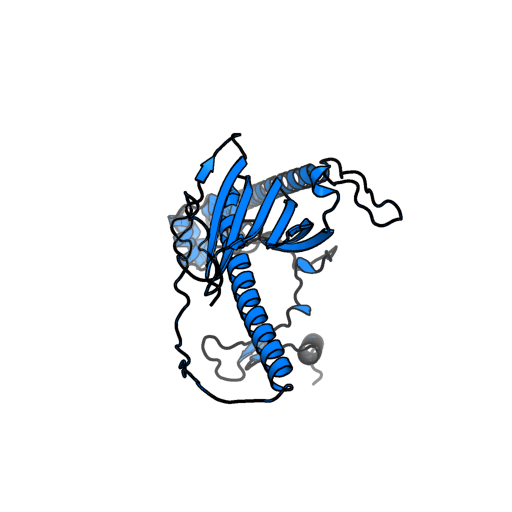
ATOM 1783 C CA . ARG A 1 228 ? 28.706 -1.409 -23.677 1.00 85.50 228 ARG A CA 1
ATOM 1784 C C . ARG A 1 228 ? 27.574 -1.556 -22.657 1.00 85.50 228 ARG A C 1
ATOM 1786 O O . ARG A 1 228 ? 27.099 -2.669 -22.436 1.00 85.50 228 ARG A O 1
ATOM 1793 N N . GLY A 1 229 ? 27.165 -0.485 -21.979 1.00 90.50 229 GLY A N 1
ATOM 1794 C CA . GLY A 1 229 ? 26.162 -0.629 -20.931 1.00 90.50 229 GLY A CA 1
ATOM 1795 C C . GLY A 1 229 ? 25.900 0.616 -20.104 1.00 90.50 229 GLY A C 1
ATOM 1796 O O . GLY A 1 229 ? 26.124 1.736 -20.546 1.00 90.50 229 GLY A O 1
ATOM 1797 N N . LEU A 1 230 ? 25.426 0.398 -18.885 1.00 92.44 230 LEU A N 1
ATOM 1798 C CA . LEU A 1 230 ? 24.997 1.456 -17.983 1.00 92.44 230 LEU A CA 1
ATOM 1799 C C . LEU A 1 230 ? 25.262 1.033 -16.541 1.00 92.44 230 LEU A C 1
ATOM 1801 O O . LEU A 1 230 ? 24.932 -0.085 -16.152 1.00 92.44 230 LEU A O 1
ATOM 1805 N N . GLN A 1 231 ? 25.831 1.926 -15.743 1.00 92.00 231 GLN A N 1
ATOM 1806 C CA . GLN A 1 231 ? 25.856 1.791 -14.292 1.00 92.00 231 GLN A CA 1
ATOM 1807 C C . GLN A 1 231 ? 24.850 2.739 -13.665 1.00 92.00 231 GLN A C 1
ATOM 1809 O O . GLN A 1 231 ? 24.731 3.893 -14.075 1.00 92.00 231 GLN A O 1
ATOM 1814 N N . THR A 1 232 ? 24.142 2.251 -12.655 1.00 90.31 232 THR A N 1
ATOM 1815 C CA . THR A 1 232 ? 23.198 3.054 -11.886 1.00 90.31 232 THR A CA 1
ATOM 1816 C C . THR A 1 232 ? 23.424 2.865 -10.401 1.00 90.31 232 THR A C 1
ATOM 1818 O O . THR A 1 232 ? 23.694 1.753 -9.946 1.00 90.31 232 THR A O 1
ATOM 1821 N N . HIS A 1 233 ? 23.247 3.936 -9.638 1.00 89.19 233 HIS A N 1
ATOM 1822 C CA . HIS A 1 233 ? 23.242 3.878 -8.184 1.00 89.19 233 HIS A CA 1
ATOM 1823 C C . HIS A 1 233 ? 22.009 4.595 -7.652 1.00 89.19 233 HIS A C 1
ATOM 1825 O O . HIS A 1 233 ? 21.775 5.760 -7.965 1.00 89.19 233 HIS A O 1
ATOM 1831 N N . VAL A 1 234 ? 21.202 3.879 -6.876 1.00 85.00 234 VAL A N 1
ATOM 1832 C CA . VAL A 1 234 ? 19.923 4.348 -6.350 1.00 85.00 234 VAL A CA 1
ATOM 1833 C C . VAL A 1 234 ? 19.985 4.440 -4.831 1.00 85.00 234 VAL A C 1
ATOM 1835 O O . VAL A 1 234 ? 20.306 3.464 -4.150 1.00 85.00 234 VAL A O 1
ATOM 1838 N N . TYR A 1 235 ? 19.601 5.604 -4.311 1.00 78.44 235 TYR A N 1
ATOM 1839 C CA . TYR A 1 235 ? 19.567 5.925 -2.887 1.00 78.44 235 TYR A CA 1
ATOM 1840 C C . TYR A 1 235 ? 18.129 6.072 -2.396 1.00 78.44 235 TYR A C 1
ATOM 1842 O O . TYR A 1 235 ? 17.605 7.184 -2.313 1.00 78.44 235 TYR A O 1
ATOM 1850 N N . ALA A 1 236 ? 17.486 4.958 -2.059 1.00 73.69 236 ALA A N 1
ATOM 1851 C CA . ALA A 1 236 ? 16.104 4.945 -1.589 1.00 73.69 236 ALA A CA 1
ATOM 1852 C C . ALA A 1 236 ? 16.002 5.057 -0.049 1.00 73.69 236 ALA A C 1
ATOM 1854 O O . ALA A 1 236 ? 16.956 4.746 0.679 1.00 73.69 236 ALA A O 1
ATOM 1855 N N . PRO A 1 237 ? 14.848 5.495 0.503 1.00 64.94 237 PRO A N 1
ATOM 1856 C CA . PRO A 1 237 ? 14.677 5.641 1.946 1.00 64.94 237 PRO A CA 1
ATOM 1857 C C . PRO A 1 237 ? 14.893 4.347 2.720 1.00 64.94 237 PRO A C 1
ATOM 1859 O O . PRO A 1 237 ? 14.905 3.249 2.170 1.00 64.94 237 PRO A O 1
ATOM 1862 N N . THR A 1 238 ? 15.024 4.474 4.041 1.00 64.50 238 THR A N 1
ATOM 1863 C CA . THR A 1 238 ? 15.257 3.357 4.980 1.00 64.50 238 THR A CA 1
ATOM 1864 C C . THR A 1 238 ? 16.599 2.626 4.797 1.00 64.50 238 THR A C 1
ATOM 1866 O O . THR A 1 238 ? 16.834 1.581 5.408 1.00 64.50 238 THR A O 1
ATOM 1869 N N . GLY A 1 239 ? 17.526 3.222 4.039 1.00 63.84 239 GLY A N 1
ATOM 1870 C CA . GLY A 1 239 ? 18.872 2.689 3.814 1.00 63.84 239 GLY A CA 1
ATOM 1871 C C . GLY A 1 239 ? 18.922 1.602 2.742 1.00 63.84 239 GLY A C 1
ATOM 1872 O O . GLY A 1 239 ? 19.771 0.714 2.833 1.00 63.84 239 GLY A O 1
ATOM 1873 N N . LEU A 1 240 ? 17.993 1.652 1.782 1.00 72.94 240 LEU A N 1
ATOM 1874 C CA . LEU A 1 240 ? 18.043 0.848 0.571 1.00 72.94 240 LEU A CA 1
ATOM 1875 C C . LEU A 1 240 ? 19.016 1.504 -0.417 1.00 72.94 240 LEU A C 1
ATOM 1877 O O . LEU A 1 240 ? 18.777 2.607 -0.900 1.00 72.94 240 LEU A O 1
ATOM 1881 N N . ASP A 1 241 ? 20.112 0.809 -0.683 1.00 79.75 241 ASP A N 1
ATOM 1882 C CA . ASP A 1 241 ? 21.182 1.213 -1.596 1.00 79.75 241 ASP A CA 1
ATOM 1883 C C . ASP A 1 241 ? 21.300 0.109 -2.647 1.00 79.75 241 ASP A C 1
ATOM 1885 O O . ASP A 1 241 ? 21.449 -1.071 -2.303 1.00 79.75 241 ASP A O 1
ATOM 1889 N N . ILE A 1 242 ? 21.106 0.478 -3.911 1.00 86.00 242 ILE A N 1
ATOM 1890 C CA . ILE A 1 242 ? 21.102 -0.454 -5.040 1.00 86.00 242 ILE A CA 1
ATOM 1891 C C . ILE A 1 242 ? 22.102 0.051 -6.066 1.00 86.00 242 ILE A C 1
ATOM 1893 O O . ILE A 1 242 ? 21.969 1.166 -6.571 1.00 86.00 242 ILE A O 1
ATOM 1897 N N . ARG A 1 243 ? 23.082 -0.785 -6.393 1.00 87.94 243 ARG A N 1
ATOM 1898 C CA . ARG A 1 243 ? 24.046 -0.547 -7.460 1.00 87.94 243 ARG A CA 1
ATOM 1899 C C . ARG A 1 243 ? 23.841 -1.593 -8.531 1.00 87.94 243 ARG A C 1
ATOM 1901 O O . ARG A 1 243 ? 24.143 -2.764 -8.300 1.00 87.94 243 ARG A O 1
ATOM 1908 N N . ASP A 1 244 ? 23.410 -1.141 -9.696 1.00 89.56 244 ASP A N 1
ATOM 1909 C CA . ASP A 1 244 ? 23.209 -2.015 -10.840 1.00 89.56 244 ASP A CA 1
ATOM 1910 C C . ASP A 1 244 ? 24.215 -1.689 -11.931 1.00 89.56 244 ASP A C 1
ATOM 1912 O O . ASP A 1 244 ? 24.559 -0.532 -12.189 1.00 89.56 244 ASP A O 1
ATOM 1916 N N . LYS A 1 245 ? 24.687 -2.738 -12.593 1.00 92.31 245 LYS A N 1
ATOM 1917 C CA . LYS A 1 245 ? 25.456 -2.640 -13.823 1.00 92.31 245 LYS A CA 1
ATOM 1918 C C . LYS A 1 245 ? 24.763 -3.472 -14.888 1.00 92.31 245 LYS A C 1
ATOM 1920 O O . LYS A 1 245 ? 24.662 -4.689 -14.784 1.00 92.31 245 LYS A O 1
ATOM 1925 N N . TRP A 1 246 ? 24.341 -2.790 -15.936 1.00 91.69 246 TRP A N 1
ATOM 1926 C CA . TRP A 1 246 ? 23.796 -3.369 -17.149 1.00 91.69 246 TRP A CA 1
ATOM 1927 C C . TRP A 1 246 ? 24.904 -3.445 -18.190 1.00 91.69 246 TRP A C 1
ATOM 1929 O O . TRP A 1 246 ? 25.670 -2.494 -18.356 1.00 91.69 246 TRP A O 1
ATOM 1939 N N . SER A 1 247 ? 25.056 -4.575 -18.870 1.00 90.19 247 SER A N 1
ATOM 1940 C CA . SER A 1 247 ? 26.105 -4.770 -19.876 1.00 90.19 247 SER A CA 1
ATOM 1941 C C . SER A 1 247 ? 25.616 -5.648 -21.017 1.00 90.19 247 SER A C 1
ATOM 1943 O O . SER A 1 247 ? 24.970 -6.661 -20.784 1.00 90.19 247 SER A O 1
ATOM 1945 N N . ILE A 1 248 ? 25.935 -5.270 -22.250 1.00 89.06 248 ILE A N 1
ATOM 1946 C CA . ILE A 1 248 ? 25.726 -6.120 -23.422 1.00 89.06 248 ILE A CA 1
ATOM 1947 C C . ILE A 1 248 ? 26.952 -7.016 -23.564 1.00 89.06 248 ILE A C 1
ATOM 1949 O O . ILE A 1 248 ? 28.049 -6.530 -23.854 1.00 89.06 248 ILE A O 1
ATOM 1953 N N . CYS A 1 249 ? 26.751 -8.312 -23.378 1.00 85.75 249 CYS A N 1
ATOM 1954 C CA . CYS A 1 249 ? 27.777 -9.348 -23.414 1.00 85.75 249 CYS A CA 1
ATOM 1955 C C . CYS A 1 249 ? 27.535 -10.304 -24.588 1.00 85.75 249 CYS A C 1
ATOM 1957 O O . CYS A 1 249 ? 26.493 -10.247 -25.245 1.00 85.75 249 CYS A O 1
ATOM 1959 N N . GLY A 1 250 ? 28.493 -11.193 -24.840 1.00 85.12 250 GLY A N 1
ATOM 1960 C CA . GLY A 1 250 ? 28.425 -12.112 -25.967 1.00 85.12 250 GLY A CA 1
ATOM 1961 C C . GLY A 1 250 ? 28.937 -11.467 -27.249 1.00 85.12 250 GLY A C 1
ATOM 1962 O O . GLY A 1 250 ? 29.540 -10.392 -27.233 1.00 85.12 250 GLY A O 1
ATOM 1963 N N . ASN A 1 251 ? 28.705 -12.153 -28.365 1.00 81.25 251 ASN A N 1
ATOM 1964 C CA . ASN A 1 251 ? 29.379 -11.867 -29.631 1.00 81.25 251 ASN A CA 1
ATOM 1965 C C . ASN A 1 251 ? 28.383 -11.898 -30.781 1.00 81.25 251 ASN A C 1
ATOM 1967 O O . ASN A 1 251 ? 27.442 -12.700 -30.776 1.00 81.25 251 ASN A O 1
ATOM 1971 N N . MET A 1 252 ? 28.626 -11.069 -31.790 1.00 75.31 252 MET A N 1
ATOM 1972 C CA . MET A 1 252 ? 27.883 -11.134 -33.040 1.00 75.31 252 MET A CA 1
ATOM 1973 C C . MET A 1 252 ? 28.319 -12.341 -33.878 1.00 75.31 252 MET A C 1
ATOM 1975 O O . MET A 1 252 ? 29.404 -12.903 -33.711 1.00 75.31 252 MET A O 1
ATOM 1979 N N . LEU A 1 253 ? 27.467 -12.735 -34.824 1.00 66.50 253 LEU A N 1
ATOM 1980 C CA . LEU A 1 253 ? 27.781 -13.801 -35.770 1.00 66.50 253 LEU A CA 1
ATOM 1981 C C . LEU A 1 253 ? 29.036 -13.432 -36.587 1.00 66.50 253 LEU A C 1
ATOM 1983 O O . LEU A 1 253 ? 28.997 -12.513 -37.402 1.00 66.50 253 LEU A O 1
ATOM 1987 N N . GLY A 1 254 ? 30.136 -14.160 -36.374 1.00 68.75 254 GLY A N 1
ATOM 1988 C CA . GLY A 1 254 ? 31.422 -13.945 -37.053 1.00 68.75 254 GLY A CA 1
ATOM 1989 C C . GLY A 1 254 ? 32.505 -13.262 -36.210 1.00 68.75 254 GLY A C 1
ATOM 1990 O O . GLY A 1 254 ? 33.647 -13.193 -36.660 1.00 68.75 254 GLY A O 1
ATOM 1991 N N . GLU A 1 255 ? 32.188 -12.801 -34.999 1.00 77.94 255 GLU A N 1
ATOM 1992 C CA . GLU A 1 255 ? 33.183 -12.307 -34.041 1.00 77.94 255 GLU A CA 1
ATOM 1993 C C . GLU A 1 255 ? 33.819 -13.458 -33.245 1.00 77.94 255 GLU A C 1
ATOM 1995 O O . GLU A 1 255 ? 33.235 -14.535 -33.086 1.00 77.94 255 GLU A O 1
ATOM 2000 N N . GLU A 1 256 ? 35.039 -13.241 -32.741 1.00 73.12 256 GLU A N 1
ATOM 2001 C CA . GLU A 1 256 ? 35.675 -14.204 -31.841 1.00 73.12 256 GLU A CA 1
ATOM 2002 C C . GLU A 1 256 ? 34.892 -14.323 -30.537 1.00 73.12 256 GLU A C 1
ATOM 2004 O O . GLU A 1 256 ? 34.396 -13.345 -29.986 1.00 73.12 256 GLU A O 1
ATOM 2009 N N . ARG A 1 257 ? 34.794 -15.550 -30.027 1.00 70.31 257 ARG A N 1
ATOM 2010 C CA . ARG A 1 257 ? 33.956 -15.842 -28.872 1.00 70.31 257 ARG A CA 1
ATOM 2011 C C . ARG A 1 257 ? 34.557 -15.286 -27.580 1.00 70.31 257 ARG A C 1
ATOM 2013 O O . ARG A 1 257 ? 35.596 -15.763 -27.127 1.00 70.31 257 ARG A O 1
ATOM 2020 N N . GLU A 1 258 ? 33.832 -14.375 -26.936 1.00 76.75 258 GLU A N 1
ATOM 2021 C CA . GLU A 1 258 ? 34.077 -13.950 -25.558 1.00 76.75 258 GLU A CA 1
ATOM 2022 C C . GLU A 1 258 ? 34.184 -15.165 -24.602 1.00 76.75 258 GLU A C 1
ATOM 2024 O O . GLU A 1 258 ? 33.348 -16.080 -24.649 1.00 76.75 258 GLU A O 1
ATOM 2029 N N . PRO A 1 259 ? 35.205 -15.202 -23.723 1.00 74.62 259 PRO A N 1
ATOM 2030 C CA . PRO A 1 259 ? 35.357 -16.254 -22.725 1.00 74.62 259 PRO A CA 1
ATOM 2031 C C . PRO A 1 259 ? 34.151 -16.327 -21.784 1.00 74.62 259 PRO A C 1
ATOM 2033 O O . PRO A 1 259 ? 33.646 -15.309 -21.319 1.00 74.62 259 PRO A O 1
ATOM 2036 N N . VAL A 1 260 ? 33.722 -17.544 -21.444 1.00 71.81 260 VAL A N 1
ATOM 2037 C CA . VAL A 1 260 ? 32.633 -17.741 -20.478 1.00 71.81 260 VAL A CA 1
ATOM 2038 C C . VAL A 1 260 ? 33.115 -17.355 -19.081 1.00 71.81 260 VAL A C 1
ATOM 2040 O O . VAL A 1 260 ? 34.054 -17.954 -18.552 1.00 71.81 260 VAL A O 1
ATOM 2043 N N . GLU A 1 261 ? 32.452 -16.376 -18.470 1.00 73.81 261 GLU A N 1
ATOM 2044 C CA . GLU A 1 261 ? 32.734 -15.967 -17.097 1.00 73.81 261 GLU A CA 1
ATOM 2045 C C . GLU A 1 261 ? 32.295 -17.036 -16.082 1.00 73.81 261 GLU A C 1
ATOM 2047 O O . GLU A 1 261 ? 31.188 -17.578 -16.133 1.00 73.81 261 GLU A O 1
ATOM 2052 N N . LEU A 1 262 ? 33.173 -17.340 -15.122 1.00 72.19 262 LEU A N 1
ATOM 2053 C CA . LEU A 1 262 ? 32.892 -18.292 -14.048 1.00 72.19 262 LEU A CA 1
ATOM 2054 C C . LEU A 1 262 ? 31.838 -17.719 -13.087 1.00 72.19 262 LEU A C 1
ATOM 2056 O O . LEU A 1 262 ? 31.953 -16.582 -12.641 1.00 72.19 262 LEU A O 1
ATOM 2060 N N . GLY A 1 263 ? 30.842 -18.531 -12.719 1.00 66.06 263 GLY A N 1
ATOM 2061 C CA . GLY A 1 263 ? 29.780 -18.136 -11.780 1.00 66.06 263 GLY A CA 1
ATOM 2062 C C . GLY A 1 263 ? 28.476 -17.664 -12.432 1.00 66.06 263 GLY A C 1
ATOM 2063 O O . GLY A 1 263 ? 27.554 -17.289 -11.712 1.00 66.06 263 GLY A O 1
ATOM 2064 N N . ILE A 1 264 ? 28.366 -17.731 -13.764 1.00 69.38 264 ILE A N 1
ATOM 2065 C CA . ILE A 1 264 ? 27.155 -17.361 -14.516 1.00 69.38 264 ILE A CA 1
ATOM 2066 C C . ILE A 1 264 ? 26.657 -18.581 -15.312 1.00 69.38 264 ILE A C 1
ATOM 2068 O O . ILE A 1 264 ? 26.922 -18.701 -16.507 1.00 69.38 264 ILE A O 1
ATOM 2072 N N . PRO A 1 265 ? 25.955 -19.535 -14.671 1.00 63.97 265 PRO A N 1
ATOM 2073 C CA . PRO A 1 265 ? 25.617 -20.817 -15.296 1.00 63.97 265 PRO A CA 1
ATOM 2074 C C . PRO A 1 265 ? 24.639 -20.702 -16.478 1.00 63.97 265 PRO A C 1
ATOM 2076 O O . PRO A 1 265 ? 24.589 -21.607 -17.307 1.00 63.97 265 PRO A O 1
ATOM 2079 N N . ASN A 1 266 ? 23.887 -19.598 -16.565 1.00 70.06 266 ASN A N 1
ATOM 2080 C CA . ASN A 1 266 ? 22.802 -19.401 -17.532 1.00 70.06 266 ASN A CA 1
ATOM 2081 C C . ASN A 1 266 ? 23.147 -18.411 -18.658 1.00 70.06 266 ASN A C 1
ATOM 2083 O O . ASN A 1 266 ? 22.248 -17.988 -19.378 1.00 70.06 266 ASN A O 1
ATOM 2087 N N . ALA A 1 267 ? 24.410 -17.996 -18.800 1.00 76.62 267 ALA A N 1
ATOM 2088 C CA . ALA A 1 267 ? 24.797 -17.122 -19.905 1.00 76.62 267 ALA A CA 1
ATOM 2089 C C . ALA A 1 267 ? 24.633 -17.863 -21.253 1.00 76.62 267 ALA A C 1
ATOM 2091 O O . ALA A 1 267 ? 25.162 -18.977 -21.389 1.00 76.62 267 ALA A O 1
ATOM 2092 N N . PRO A 1 268 ? 23.930 -17.278 -22.244 1.00 77.19 268 PRO A N 1
ATOM 2093 C CA . PRO A 1 268 ? 23.819 -17.849 -23.583 1.00 77.19 268 PRO A CA 1
ATOM 2094 C C . PRO A 1 268 ? 25.192 -18.146 -24.192 1.00 77.19 268 PRO A C 1
ATOM 2096 O O . PRO A 1 268 ? 26.167 -17.418 -23.987 1.00 77.19 268 PRO A O 1
ATOM 2099 N N . ARG A 1 269 ? 25.294 -19.266 -24.919 1.00 71.38 269 ARG A N 1
ATOM 2100 C CA . ARG A 1 269 ? 26.571 -19.710 -25.505 1.00 71.38 269 ARG A CA 1
ATOM 2101 C C . ARG A 1 269 ? 26.951 -18.935 -26.762 1.00 71.38 269 ARG A C 1
ATOM 2103 O O . ARG A 1 269 ? 28.144 -18.884 -27.072 1.00 71.38 269 ARG A O 1
ATOM 2110 N N . GLU A 1 270 ? 25.953 -18.395 -27.450 1.00 74.88 270 GLU A N 1
ATOM 2111 C CA . GLU A 1 270 ? 26.022 -17.721 -28.744 1.00 74.88 270 GLU A CA 1
ATOM 2112 C C . GLU A 1 270 ? 25.068 -16.518 -28.726 1.00 74.88 270 GLU A C 1
ATOM 2114 O O . GLU A 1 270 ? 24.126 -16.500 -27.935 1.00 74.88 270 GLU A O 1
ATOM 2119 N N . GLY A 1 271 ? 25.324 -15.526 -29.581 1.00 80.44 271 GLY A N 1
ATOM 2120 C CA . GLY A 1 271 ? 24.519 -14.307 -29.666 1.00 80.44 271 GLY A CA 1
ATOM 2121 C C . GLY A 1 271 ? 24.872 -13.243 -28.625 1.00 80.44 271 GLY A C 1
ATOM 2122 O O . GLY A 1 271 ? 25.713 -13.442 -27.740 1.00 80.44 271 GLY A O 1
ATOM 2123 N N . LEU A 1 272 ? 24.236 -12.080 -28.772 1.00 84.81 272 LEU A N 1
ATOM 2124 C CA . LEU A 1 272 ? 24.299 -11.011 -27.782 1.00 84.81 272 LEU A CA 1
ATOM 2125 C C . LEU A 1 272 ? 23.281 -11.277 -26.676 1.00 84.81 272 LEU A C 1
ATOM 2127 O O . LEU A 1 272 ? 22.176 -11.759 -26.914 1.00 84.81 272 LEU A O 1
ATOM 2131 N N . TYR A 1 273 ? 23.636 -10.910 -25.454 1.00 85.00 273 TYR A N 1
ATOM 2132 C CA . TYR A 1 273 ? 22.713 -10.960 -24.331 1.00 85.00 273 TYR A CA 1
ATOM 2133 C C . TYR A 1 273 ? 22.918 -9.761 -23.413 1.00 85.00 273 TYR A C 1
ATOM 2135 O O . TYR A 1 273 ? 24.021 -9.226 -23.273 1.00 85.00 273 TYR A O 1
ATOM 2143 N N . LEU A 1 274 ? 21.834 -9.326 -22.781 1.00 87.69 274 LEU A N 1
ATOM 2144 C CA . LEU A 1 274 ? 21.862 -8.294 -21.763 1.00 87.69 274 LEU A CA 1
ATOM 2145 C C . LEU A 1 274 ? 22.129 -8.943 -20.408 1.00 87.69 274 LEU A C 1
ATOM 2147 O O . LEU A 1 274 ? 21.410 -9.839 -19.971 1.00 87.69 274 LEU A O 1
ATOM 2151 N N . ARG A 1 275 ? 23.164 -8.473 -19.726 1.00 88.06 275 ARG A N 1
ATOM 2152 C CA . ARG A 1 275 ? 23.531 -8.883 -18.379 1.00 88.06 275 ARG A CA 1
ATOM 2153 C C . ARG A 1 275 ? 23.196 -7.785 -17.384 1.00 88.06 275 ARG A C 1
ATOM 2155 O O . ARG A 1 275 ? 23.459 -6.612 -17.634 1.00 88.06 275 ARG A O 1
ATOM 2162 N N . GLU A 1 276 ? 22.676 -8.201 -16.242 1.00 88.44 276 GLU A N 1
ATOM 2163 C CA . GLU A 1 276 ? 22.353 -7.361 -15.098 1.00 88.44 276 GLU A CA 1
ATOM 2164 C C . GLU A 1 276 ? 23.121 -7.874 -13.872 1.00 88.44 276 GLU A C 1
ATOM 2166 O O . GLU A 1 276 ? 22.899 -8.999 -13.417 1.00 88.44 276 GLU A O 1
ATOM 2171 N N . ASP A 1 277 ? 24.027 -7.056 -13.341 1.00 86.06 277 ASP A N 1
ATOM 2172 C CA . ASP A 1 277 ? 24.727 -7.296 -12.080 1.00 86.06 277 ASP A CA 1
ATOM 2173 C C . ASP A 1 277 ? 24.169 -6.360 -11.004 1.00 86.06 277 ASP A C 1
ATOM 2175 O O . ASP A 1 277 ? 24.334 -5.146 -11.109 1.00 86.06 277 ASP A O 1
ATOM 2179 N N . VAL A 1 278 ? 23.562 -6.921 -9.957 1.00 85.12 278 VAL A N 1
ATOM 2180 C CA . VAL A 1 278 ? 22.940 -6.160 -8.861 1.00 85.12 278 VAL A CA 1
ATOM 2181 C C . VAL A 1 278 ? 23.733 -6.366 -7.575 1.00 85.12 278 VAL A C 1
ATOM 2183 O O . VAL A 1 278 ? 23.872 -7.499 -7.099 1.00 85.12 278 VAL A O 1
ATOM 2186 N N . ASP A 1 279 ? 24.220 -5.277 -6.979 1.00 83.81 279 ASP A N 1
ATOM 2187 C CA . ASP A 1 279 ? 24.708 -5.231 -5.598 1.00 83.81 279 ASP A CA 1
ATOM 2188 C C . ASP A 1 279 ? 23.752 -4.373 -4.766 1.00 83.81 279 ASP A C 1
ATOM 2190 O O . ASP A 1 279 ? 23.676 -3.157 -4.925 1.00 83.81 279 ASP A O 1
ATOM 2194 N N . MET A 1 280 ? 23.007 -5.021 -3.873 1.00 82.06 280 MET A N 1
ATOM 2195 C CA . MET A 1 280 ? 21.991 -4.367 -3.058 1.00 82.06 280 MET A CA 1
ATOM 2196 C C . MET A 1 280 ? 22.315 -4.497 -1.574 1.00 82.06 280 MET A C 1
ATOM 2198 O O . MET A 1 280 ? 22.593 -5.586 -1.052 1.00 82.06 280 MET A O 1
ATOM 2202 N N . ARG A 1 281 ? 22.161 -3.383 -0.863 1.00 76.25 281 ARG A N 1
ATOM 2203 C CA . ARG A 1 281 ? 22.114 -3.326 0.594 1.00 76.25 281 ARG A CA 1
ATOM 2204 C C . ARG A 1 281 ? 20.718 -2.912 1.036 1.00 76.25 281 ARG A C 1
ATOM 2206 O O . ARG A 1 281 ? 20.214 -1.862 0.661 1.00 76.25 281 ARG A O 1
ATOM 2213 N N . CYS A 1 282 ? 20.096 -3.735 1.873 1.00 69.69 282 CYS A N 1
ATOM 2214 C CA . CYS A 1 282 ? 18.768 -3.454 2.417 1.00 69.69 282 CYS A CA 1
ATOM 2215 C C . CYS A 1 282 ? 18.616 -3.996 3.847 1.00 69.69 282 CYS A C 1
ATOM 2217 O O . CYS A 1 282 ? 19.484 -4.706 4.369 1.00 69.69 282 CYS A O 1
ATOM 2219 N N . GLN A 1 283 ? 17.519 -3.627 4.511 1.00 68.00 283 GLN A N 1
ATOM 2220 C CA . GLN A 1 283 ? 17.135 -4.206 5.801 1.00 68.00 283 GLN A CA 1
ATOM 2221 C C . GLN A 1 283 ? 16.707 -5.669 5.606 1.00 68.00 283 GLN A C 1
ATOM 2223 O O . GLN A 1 283 ? 16.017 -5.992 4.637 1.00 68.00 283 GLN A O 1
ATOM 2228 N N . ILE A 1 284 ? 17.106 -6.561 6.521 1.00 66.56 284 ILE A N 1
ATOM 2229 C CA . ILE A 1 284 ? 16.946 -8.022 6.362 1.00 66.56 284 ILE A CA 1
ATOM 2230 C C . ILE A 1 284 ? 15.494 -8.412 6.036 1.00 66.56 284 ILE A C 1
ATOM 2232 O O . ILE A 1 284 ? 15.256 -9.168 5.089 1.00 66.56 284 ILE A O 1
ATOM 2236 N N . TRP A 1 285 ? 14.533 -7.851 6.775 1.00 61.38 285 TRP A N 1
ATOM 2237 C CA . TRP A 1 285 ? 13.106 -8.165 6.656 1.00 61.38 285 TRP A CA 1
ATOM 2238 C C . TRP A 1 285 ? 12.479 -7.698 5.329 1.00 61.38 285 TRP A C 1
ATOM 2240 O O . TRP A 1 285 ? 11.547 -8.331 4.841 1.00 61.38 285 TRP A O 1
ATOM 2250 N N . ALA A 1 286 ? 13.020 -6.652 4.696 1.00 63.34 286 ALA A N 1
ATOM 2251 C CA . ALA A 1 286 ? 12.513 -6.113 3.431 1.00 63.34 286 ALA A CA 1
ATOM 2252 C C . ALA A 1 286 ? 13.126 -6.790 2.190 1.00 63.34 286 ALA A C 1
ATOM 2254 O O . ALA A 1 286 ? 12.616 -6.645 1.078 1.00 63.34 286 ALA A O 1
ATOM 2255 N N . SER A 1 287 ? 14.210 -7.552 2.358 1.00 67.25 287 SER A N 1
ATOM 2256 C CA . SER A 1 287 ? 15.026 -8.039 1.240 1.00 67.25 287 SER A CA 1
ATOM 2257 C C . SER A 1 287 ? 14.262 -8.903 0.229 1.00 67.25 287 SER A C 1
ATOM 2259 O O . SER A 1 287 ? 14.431 -8.737 -0.977 1.00 67.25 287 SER A O 1
ATOM 2261 N N . THR A 1 288 ? 13.376 -9.791 0.684 1.00 71.69 288 THR A N 1
ATOM 2262 C CA . THR A 1 288 ? 12.567 -10.644 -0.204 1.00 71.69 288 THR A CA 1
ATOM 2263 C C . THR A 1 288 ? 11.570 -9.831 -1.026 1.00 71.69 288 THR A C 1
ATOM 2265 O O . THR A 1 288 ? 11.392 -10.095 -2.216 1.00 71.69 288 THR A O 1
ATOM 2268 N N . PHE A 1 289 ? 10.940 -8.830 -0.407 1.00 74.25 289 PHE A N 1
ATOM 2269 C CA . PHE A 1 289 ? 9.997 -7.945 -1.084 1.00 74.25 289 PHE A CA 1
ATOM 2270 C C . PHE A 1 289 ? 10.707 -7.115 -2.155 1.00 74.25 289 PHE A C 1
ATOM 2272 O O . PHE A 1 289 ? 10.319 -7.171 -3.320 1.00 74.25 289 PHE A O 1
ATOM 2279 N N . VAL A 1 290 ? 11.797 -6.433 -1.786 1.00 75.25 290 VAL A N 1
ATOM 2280 C CA . VAL A 1 290 ? 12.559 -5.583 -2.713 1.00 75.25 290 VAL A CA 1
ATOM 2281 C C . VAL A 1 290 ? 13.100 -6.403 -3.884 1.00 75.25 290 VAL A C 1
ATOM 2283 O O . VAL A 1 290 ? 12.903 -6.015 -5.030 1.00 75.25 290 VAL A O 1
ATOM 2286 N N . LYS A 1 291 ? 13.668 -7.592 -3.633 1.00 75.44 291 LYS A N 1
ATOM 2287 C CA . LYS A 1 291 ? 14.099 -8.508 -4.705 1.00 75.44 291 LYS A CA 1
ATOM 2288 C C . LYS A 1 291 ? 12.977 -8.853 -5.675 1.00 75.44 291 LYS A C 1
ATOM 2290 O O . LYS A 1 291 ? 13.197 -8.864 -6.882 1.00 75.44 291 LYS A O 1
ATOM 2295 N N . LYS A 1 292 ? 11.795 -9.205 -5.160 1.00 77.00 292 LYS A N 1
ATOM 2296 C CA . LYS A 1 292 ? 10.658 -9.612 -5.995 1.00 77.00 292 LYS A CA 1
ATOM 2297 C C . LYS A 1 292 ? 10.179 -8.448 -6.860 1.00 77.00 292 LYS A C 1
ATOM 2299 O O . LYS A 1 292 ? 9.886 -8.650 -8.037 1.00 77.00 292 LYS A O 1
ATOM 2304 N N . THR A 1 293 ? 10.131 -7.250 -6.287 1.00 79.25 293 THR A N 1
ATOM 2305 C CA . THR A 1 293 ? 9.739 -6.028 -6.990 1.00 79.25 293 THR A CA 1
ATOM 2306 C C . THR A 1 293 ? 10.769 -5.637 -8.049 1.00 79.25 293 THR A C 1
ATOM 2308 O O . THR A 1 293 ? 10.375 -5.432 -9.194 1.00 79.25 293 THR A O 1
ATOM 2311 N N . LEU A 1 294 ? 12.069 -5.645 -7.718 1.00 80.31 294 LEU A N 1
ATOM 2312 C CA . LEU A 1 294 ? 13.155 -5.368 -8.667 1.00 80.31 294 LEU A CA 1
ATOM 2313 C C . LEU A 1 294 ? 13.148 -6.353 -9.835 1.00 80.31 294 LEU A C 1
ATOM 2315 O O . LEU A 1 294 ? 13.048 -5.927 -10.979 1.00 80.31 294 LEU A O 1
ATOM 2319 N N . LYS A 1 295 ? 13.126 -7.667 -9.568 1.00 79.44 295 LYS A N 1
ATOM 2320 C CA . LYS A 1 295 ? 13.070 -8.689 -10.630 1.00 79.44 295 LYS A CA 1
ATOM 2321 C C . LYS A 1 295 ? 11.881 -8.485 -11.569 1.00 79.44 295 LYS A C 1
ATOM 2323 O O . LYS A 1 295 ? 12.016 -8.634 -12.779 1.00 79.44 295 LYS A O 1
ATOM 2328 N N . LYS A 1 296 ? 10.712 -8.136 -11.022 1.00 81.25 296 LYS A N 1
ATOM 2329 C CA . LYS A 1 296 ? 9.518 -7.868 -11.829 1.00 81.25 296 LYS A CA 1
ATOM 2330 C C . LYS A 1 296 ? 9.685 -6.607 -12.683 1.00 81.25 296 LYS A C 1
ATOM 2332 O O . LYS A 1 296 ? 9.346 -6.636 -13.861 1.00 81.25 296 LYS A O 1
ATOM 2337 N N . ALA A 1 297 ? 10.178 -5.516 -12.100 1.00 77.81 297 ALA A N 1
ATOM 2338 C CA . ALA A 1 297 ? 10.368 -4.250 -12.803 1.00 77.81 297 ALA A CA 1
ATOM 2339 C C . ALA A 1 297 ? 11.424 -4.367 -13.913 1.00 77.81 297 ALA A C 1
ATOM 2341 O O . ALA A 1 297 ? 11.188 -3.925 -15.036 1.00 77.81 297 ALA A O 1
ATOM 2342 N N . HIS A 1 298 ? 12.546 -5.023 -13.619 1.00 84.94 298 HIS A N 1
ATOM 2343 C CA . HIS A 1 298 ? 13.628 -5.262 -14.567 1.00 84.94 298 HIS A CA 1
ATOM 2344 C C . HIS A 1 298 ? 13.209 -6.188 -15.706 1.00 84.94 298 HIS A C 1
ATOM 2346 O O . HIS A 1 298 ? 13.485 -5.859 -16.853 1.00 84.94 298 HIS A O 1
ATOM 2352 N N . GLY A 1 299 ? 12.432 -7.245 -15.443 1.00 83.75 299 GLY A N 1
ATOM 2353 C CA . GLY A 1 299 ? 11.840 -8.055 -16.515 1.00 83.75 299 GLY A CA 1
ATOM 2354 C C . GLY A 1 299 ? 11.005 -7.215 -17.493 1.00 83.75 299 GLY A C 1
ATOM 2355 O O . GLY A 1 299 ? 11.225 -7.266 -18.697 1.00 83.75 299 GLY A O 1
ATOM 2356 N N . VAL A 1 300 ? 10.131 -6.343 -16.976 1.00 85.88 300 VAL A N 1
ATOM 2357 C CA . VAL A 1 300 ? 9.325 -5.434 -17.816 1.00 85.88 300 VAL A CA 1
ATOM 2358 C C . VAL A 1 300 ? 10.195 -4.435 -18.590 1.00 85.88 300 VAL A C 1
ATOM 2360 O O . VAL A 1 300 ? 9.859 -4.066 -19.717 1.00 85.88 300 VAL A O 1
ATOM 2363 N N . LEU A 1 301 ? 11.295 -3.956 -18.001 1.00 84.25 301 LEU A N 1
ATOM 2364 C CA . LEU A 1 301 ? 12.244 -3.082 -18.691 1.00 84.25 301 LEU A CA 1
ATOM 2365 C C . LEU A 1 301 ? 12.921 -3.816 -19.852 1.00 84.25 301 LEU A C 1
ATOM 2367 O O . LEU A 1 301 ? 12.968 -3.270 -20.953 1.00 84.25 301 LEU A O 1
ATOM 2371 N N . VAL A 1 302 ? 13.396 -5.041 -19.620 1.00 86.56 302 VAL A N 1
ATOM 2372 C CA . VAL A 1 302 ? 14.025 -5.883 -20.644 1.00 86.56 302 VAL A CA 1
ATOM 2373 C C . VAL A 1 302 ? 13.058 -6.137 -21.798 1.00 86.56 302 VAL A C 1
ATOM 2375 O O . VAL A 1 302 ? 13.418 -5.864 -22.940 1.00 86.56 302 VAL A O 1
ATOM 2378 N N . ASP A 1 303 ? 11.810 -6.521 -21.514 1.00 84.31 303 ASP A N 1
ATOM 2379 C CA . ASP A 1 303 ? 10.782 -6.725 -22.547 1.00 84.31 303 ASP A CA 1
ATOM 2380 C C . ASP A 1 303 ? 10.613 -5.476 -23.431 1.00 84.31 303 ASP A C 1
ATOM 2382 O O . ASP A 1 303 ? 10.543 -5.548 -24.659 1.00 84.31 303 ASP A O 1
ATOM 2386 N N . ARG A 1 304 ? 10.594 -4.288 -22.812 1.00 85.62 304 ARG A N 1
ATOM 2387 C CA . ARG A 1 304 ? 10.484 -3.011 -23.535 1.00 85.62 304 ARG A CA 1
ATOM 2388 C C . ARG A 1 304 ? 11.734 -2.682 -24.347 1.00 85.62 304 ARG A C 1
ATOM 2390 O O . ARG A 1 304 ? 11.607 -2.056 -25.400 1.00 85.62 304 ARG A O 1
ATOM 2397 N N . LEU A 1 305 ? 12.920 -3.040 -23.859 1.00 83.94 305 LEU A N 1
ATOM 2398 C CA . LEU A 1 305 ? 14.178 -2.831 -24.574 1.00 83.94 305 LEU A CA 1
ATOM 2399 C C . LEU A 1 305 ? 14.255 -3.713 -25.820 1.00 83.94 305 LEU A C 1
ATOM 2401 O O . LEU A 1 305 ? 14.605 -3.192 -26.875 1.00 83.94 305 LEU A O 1
ATOM 2405 N N . VAL A 1 306 ? 13.852 -4.984 -25.725 1.00 82.69 306 VAL A N 1
ATOM 2406 C CA . VAL A 1 306 ? 13.780 -5.903 -26.875 1.00 82.69 306 VAL A CA 1
ATOM 2407 C C . VAL A 1 306 ? 12.843 -5.344 -27.947 1.00 82.69 306 VAL A C 1
ATOM 2409 O O . VAL A 1 306 ? 13.256 -5.151 -29.087 1.00 82.69 306 VAL A O 1
ATOM 2412 N N . ILE A 1 307 ? 11.626 -4.936 -27.564 1.00 84.44 307 ILE A N 1
ATOM 2413 C CA . ILE A 1 307 ? 10.667 -4.324 -28.500 1.00 84.44 307 ILE A CA 1
ATOM 2414 C C . ILE A 1 307 ? 11.258 -3.076 -29.173 1.00 84.44 307 ILE A C 1
ATOM 2416 O O . ILE A 1 307 ? 11.118 -2.887 -30.382 1.00 84.44 307 ILE A O 1
ATOM 2420 N N . LYS A 1 308 ? 11.925 -2.200 -28.412 1.00 83.44 308 LYS A N 1
ATOM 2421 C CA . LYS A 1 308 ? 12.556 -0.998 -28.980 1.00 83.44 308 LYS A CA 1
ATOM 2422 C C . LYS A 1 308 ? 13.714 -1.334 -29.919 1.00 83.44 308 LYS A C 1
ATOM 2424 O O . LYS A 1 308 ? 13.852 -0.662 -30.941 1.00 83.44 308 LYS A O 1
ATOM 2429 N N . ALA A 1 309 ? 14.521 -2.340 -29.592 1.00 82.44 309 ALA A N 1
ATOM 2430 C CA . ALA A 1 309 ? 15.609 -2.802 -30.446 1.00 82.44 309 ALA A CA 1
ATOM 2431 C C . ALA A 1 309 ? 15.069 -3.319 -31.789 1.00 82.44 309 ALA A C 1
ATOM 2433 O O . ALA A 1 309 ? 15.568 -2.912 -32.839 1.00 82.44 309 ALA A O 1
ATOM 2434 N N . ASP A 1 310 ? 13.985 -4.099 -31.772 1.00 81.56 310 ASP A N 1
ATOM 2435 C CA . ASP A 1 310 ? 13.304 -4.569 -32.984 1.00 81.56 310 ASP A CA 1
ATOM 2436 C C . ASP A 1 310 ? 12.753 -3.423 -33.832 1.00 81.56 310 ASP A C 1
ATOM 2438 O O . ASP A 1 310 ? 12.914 -3.403 -35.056 1.00 81.56 310 ASP A O 1
ATOM 2442 N N . MET A 1 311 ? 12.120 -2.434 -33.194 1.00 83.38 311 MET A N 1
ATOM 2443 C CA . MET A 1 311 ? 11.615 -1.251 -33.892 1.00 83.38 311 MET A CA 1
ATOM 2444 C C . MET A 1 311 ? 12.747 -0.475 -34.574 1.00 83.38 311 MET A C 1
ATOM 2446 O O . MET A 1 311 ? 12.583 -0.049 -35.720 1.00 83.38 311 MET A O 1
ATOM 2450 N N . GLU A 1 312 ? 13.899 -0.318 -33.917 1.00 78.06 312 GLU A N 1
ATOM 2451 C CA . GLU A 1 312 ? 15.044 0.379 -34.511 1.00 78.06 312 GLU A CA 1
ATOM 2452 C C . GLU A 1 312 ? 15.700 -0.452 -35.621 1.00 78.06 312 GLU A C 1
ATOM 2454 O O . GLU A 1 312 ? 16.019 0.095 -36.677 1.00 78.06 312 GLU A O 1
ATOM 2459 N N . LYS A 1 313 ? 15.799 -1.780 -35.463 1.00 80.12 313 LYS A N 1
ATOM 2460 C CA . LYS A 1 313 ? 16.249 -2.710 -36.515 1.00 80.12 313 LYS A CA 1
ATOM 2461 C C . LYS A 1 313 ? 15.373 -2.601 -37.762 1.00 80.12 313 LYS A C 1
ATOM 2463 O O . LYS A 1 313 ? 15.890 -2.489 -38.877 1.00 80.12 313 LYS A O 1
ATOM 2468 N N . GLN A 1 314 ? 14.050 -2.557 -37.596 1.00 79.69 314 GLN A N 1
ATOM 2469 C CA . GLN A 1 314 ? 13.112 -2.326 -38.698 1.00 79.69 314 GLN A CA 1
ATOM 2470 C C . GLN A 1 314 ? 13.280 -0.933 -39.309 1.00 79.69 314 GLN A C 1
ATOM 2472 O O . GLN A 1 314 ? 13.251 -0.793 -40.533 1.00 79.69 314 GLN A O 1
ATOM 2477 N N . ARG A 1 315 ? 13.473 0.102 -38.484 1.00 85.62 315 ARG A N 1
ATOM 2478 C CA . ARG A 1 315 ? 13.694 1.476 -38.952 1.00 85.62 315 ARG A CA 1
ATOM 2479 C C . ARG A 1 315 ? 14.954 1.569 -39.808 1.00 85.62 315 ARG A C 1
ATOM 2481 O O . ARG A 1 315 ? 14.886 2.091 -40.919 1.00 85.62 315 ARG A O 1
ATOM 2488 N N . MET A 1 316 ? 16.068 1.012 -39.334 1.00 76.88 316 MET A N 1
ATOM 2489 C CA . MET A 1 316 ? 17.327 0.923 -40.075 1.00 76.88 316 MET A CA 1
ATOM 2490 C C . MET A 1 316 ? 17.183 0.100 -41.352 1.00 76.88 316 MET A C 1
ATOM 2492 O O . MET A 1 316 ? 17.664 0.542 -42.388 1.00 76.88 316 MET A O 1
ATOM 2496 N N . SER A 1 317 ? 16.459 -1.022 -41.316 1.00 80.00 317 SER A N 1
ATOM 2497 C CA . SER A 1 317 ? 16.190 -1.847 -42.506 1.00 80.00 317 SER A CA 1
ATOM 2498 C C . SER A 1 317 ? 15.362 -1.105 -43.564 1.00 80.00 317 SER A C 1
ATOM 2500 O O . SER A 1 317 ? 15.593 -1.248 -44.761 1.00 80.00 317 SER A O 1
ATOM 2502 N N . ARG A 1 318 ? 14.406 -0.263 -43.149 1.00 76.56 318 ARG A N 1
ATOM 2503 C CA . ARG A 1 318 ? 13.637 0.597 -44.069 1.00 76.56 318 ARG A CA 1
ATOM 2504 C C . ARG A 1 318 ? 14.481 1.737 -44.637 1.00 76.56 318 ARG A C 1
ATOM 2506 O O . ARG A 1 318 ? 14.323 2.085 -45.802 1.00 76.56 318 ARG A O 1
ATOM 2513 N N . LEU A 1 319 ? 15.367 2.313 -43.824 1.00 75.62 319 LEU A N 1
ATOM 2514 C CA . LEU A 1 319 ? 16.297 3.362 -44.249 1.00 75.62 319 LEU A CA 1
ATOM 2515 C C . LEU A 1 319 ? 17.345 2.824 -45.234 1.00 75.62 319 LEU A C 1
ATOM 2517 O O . LEU A 1 319 ? 17.650 3.502 -46.211 1.00 75.62 319 LEU A O 1
ATOM 2521 N N . SER A 1 320 ? 17.848 1.605 -45.028 1.00 67.25 320 SER A N 1
ATOM 2522 C CA . SER A 1 320 ? 18.765 0.930 -45.955 1.00 67.25 320 SER A CA 1
ATOM 2523 C C . SER A 1 320 ? 18.056 0.359 -47.191 1.00 67.25 320 SER A C 1
ATOM 2525 O O . SER A 1 320 ? 18.651 0.297 -48.263 1.00 67.25 320 SER A O 1
ATOM 2527 N N . GLY A 1 321 ? 16.763 0.028 -47.099 1.00 56.88 321 GLY A N 1
ATOM 2528 C CA . GLY A 1 321 ? 15.932 -0.388 -48.237 1.00 56.88 321 GLY A CA 1
ATOM 2529 C C . GLY A 1 321 ? 15.617 0.719 -49.258 1.00 56.88 321 GLY A C 1
ATOM 2530 O O . GLY A 1 321 ? 15.172 0.417 -50.363 1.00 56.88 321 GLY A O 1
ATOM 2531 N N . LEU A 1 322 ? 15.874 1.992 -48.931 1.00 51.38 322 LEU A N 1
ATOM 2532 C CA . LEU A 1 322 ? 15.786 3.122 -49.872 1.00 51.38 322 LEU A CA 1
ATOM 2533 C C . LEU A 1 322 ? 17.045 3.282 -50.747 1.00 51.38 322 LEU A C 1
ATOM 2535 O O . LEU A 1 322 ? 17.000 3.980 -51.759 1.00 51.38 322 LEU A O 1
ATOM 2539 N N . SER A 1 323 ? 18.146 2.605 -50.410 1.00 46.06 323 SER A N 1
ATOM 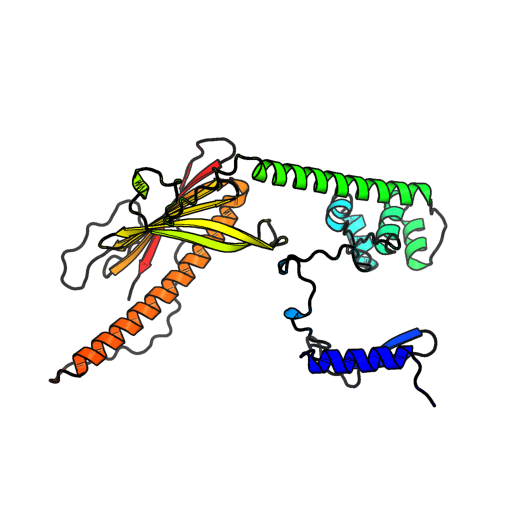2540 C CA . SER A 1 323 ? 19.290 2.399 -51.305 1.00 46.06 323 SER A CA 1
ATOM 2541 C C . SER A 1 323 ? 19.141 1.044 -51.995 1.00 46.06 323 SER A C 1
ATOM 2543 O O . SER A 1 323 ? 19.593 0.019 -51.495 1.00 46.06 323 SER A O 1
ATOM 2545 N N . GLY A 1 324 ? 18.434 1.032 -53.125 1.00 42.00 324 GLY A N 1
ATOM 2546 C CA . GLY A 1 324 ? 18.166 -0.185 -53.884 1.00 42.00 324 GLY A CA 1
ATOM 2547 C C . GLY A 1 324 ? 19.436 -0.894 -54.363 1.00 42.00 324 GLY A C 1
ATOM 2548 O O . GLY A 1 324 ? 20.335 -0.257 -54.905 1.00 42.00 324 GLY A O 1
ATOM 2549 N N . ILE A 1 325 ? 19.470 -2.216 -54.174 1.00 37.41 325 ILE A N 1
ATOM 2550 C CA . ILE A 1 325 ? 19.519 -3.268 -55.211 1.00 37.41 325 ILE A CA 1
ATOM 2551 C C . ILE A 1 325 ? 19.364 -4.629 -54.493 1.00 37.41 325 ILE A C 1
ATOM 2553 O O . ILE A 1 325 ? 20.077 -4.929 -53.542 1.00 37.41 325 ILE A O 1
ATOM 2557 N N . SER A 1 326 ? 18.412 -5.443 -54.954 1.00 34.47 326 SER A N 1
ATOM 2558 C CA . SER A 1 326 ? 18.255 -6.880 -54.644 1.00 34.47 326 SER A CA 1
ATOM 2559 C C . SER A 1 326 ? 18.951 -7.712 -55.749 1.00 34.47 326 SER A C 1
ATOM 2561 O O . SER A 1 326 ? 19.155 -7.140 -56.824 1.00 34.47 326 SER A O 1
ATOM 2563 N N . PRO A 1 327 ? 19.259 -9.027 -55.597 1.00 49.75 327 PRO A N 1
ATOM 2564 C CA . PRO A 1 327 ? 18.400 -9.998 -54.903 1.00 49.75 327 PRO A CA 1
ATOM 2565 C C . PRO A 1 327 ? 19.102 -11.140 -54.127 1.00 49.75 327 PRO A C 1
ATOM 2567 O O . PRO A 1 327 ? 20.315 -11.317 -54.186 1.00 49.75 327 PRO A O 1
ATOM 2570 N N . THR A 1 328 ? 18.252 -11.988 -53.524 1.00 30.64 328 THR A N 1
ATOM 2571 C CA . THR A 1 328 ? 18.477 -13.344 -52.960 1.00 30.64 328 THR A CA 1
ATOM 2572 C C . THR A 1 328 ? 19.183 -13.381 -51.598 1.00 30.64 328 THR A C 1
ATOM 2574 O O . THR A 1 328 ? 20.217 -12.760 -51.429 1.00 30.64 328 THR A O 1
ATOM 2577 N N . SER A 1 329 ? 18.698 -14.044 -50.547 1.00 31.31 329 SER A N 1
ATOM 2578 C CA . SER A 1 329 ? 17.738 -15.151 -50.393 1.00 31.31 329 SER A CA 1
ATOM 2579 C C . SER A 1 329 ? 16.960 -15.003 -49.071 1.00 31.31 329 SER A C 1
ATOM 2581 O O . SER A 1 329 ? 17.580 -14.941 -48.010 1.00 31.31 329 SER A O 1
ATOM 2583 N N . GLU A 1 330 ? 15.626 -14.967 -49.120 1.00 32.91 330 GLU A N 1
ATOM 2584 C CA . GLU A 1 330 ? 14.769 -15.041 -47.928 1.00 32.91 330 GLU A CA 1
ATOM 2585 C C . GLU A 1 330 ? 14.815 -16.461 -47.348 1.00 32.91 330 GLU A C 1
ATOM 2587 O O . GLU A 1 330 ? 14.394 -17.420 -47.994 1.00 32.91 330 GLU A O 1
ATOM 2592 N N . VAL A 1 331 ? 15.321 -16.595 -46.120 1.00 29.73 331 VAL A N 1
ATOM 2593 C CA . VAL A 1 331 ? 14.943 -17.707 -45.243 1.00 29.73 331 VAL A CA 1
ATOM 2594 C C . VAL A 1 331 ? 13.756 -17.210 -44.433 1.00 29.73 331 VAL A C 1
ATOM 2596 O O . VAL A 1 331 ? 13.892 -16.413 -43.507 1.00 29.73 331 VAL A O 1
ATOM 2599 N N . GLU A 1 332 ? 12.580 -17.650 -44.856 1.00 24.97 332 GLU A N 1
ATOM 2600 C CA . GLU A 1 332 ? 11.295 -17.421 -44.215 1.00 24.97 332 GLU A CA 1
ATOM 2601 C C . GLU A 1 332 ? 11.305 -18.030 -42.801 1.00 24.97 332 GLU A C 1
ATOM 2603 O O . GLU A 1 332 ? 11.217 -19.245 -42.627 1.00 24.97 332 GLU A O 1
ATOM 2608 N N . TYR A 1 333 ? 11.434 -17.191 -41.770 1.00 25.78 333 TYR A N 1
ATOM 2609 C CA . TYR A 1 333 ? 11.156 -17.594 -40.392 1.00 25.78 333 TYR A CA 1
ATOM 2610 C C . TYR A 1 333 ? 9.694 -17.280 -40.070 1.00 25.78 333 TYR A C 1
ATOM 2612 O O . TYR A 1 333 ? 9.280 -16.125 -39.993 1.00 25.78 333 TYR A O 1
ATOM 2620 N N . SER A 1 334 ? 8.903 -18.340 -39.897 1.00 24.83 334 SER A N 1
ATOM 2621 C CA . SER A 1 334 ? 7.517 -18.260 -39.427 1.00 24.83 334 SER A CA 1
ATOM 2622 C C . SER A 1 334 ? 7.433 -17.655 -38.017 1.00 24.83 334 SER A C 1
ATOM 2624 O O . SER A 1 334 ? 8.308 -17.934 -37.191 1.00 24.83 334 SER A O 1
ATOM 2626 N N . PRO A 1 335 ? 6.361 -16.906 -37.683 1.00 26.91 335 PRO A N 1
ATOM 2627 C CA . PRO A 1 335 ? 6.162 -16.369 -36.345 1.00 26.91 335 PRO A CA 1
ATOM 2628 C C . PRO A 1 335 ? 5.800 -17.520 -35.409 1.00 26.91 335 PRO A C 1
ATOM 2630 O O . PRO A 1 335 ? 4.662 -17.989 -35.354 1.00 26.91 335 PRO A O 1
ATOM 2633 N N . VAL A 1 336 ? 6.791 -18.018 -34.678 1.00 27.17 336 VAL A N 1
ATOM 2634 C CA . VAL A 1 336 ? 6.540 -18.989 -33.626 1.00 27.17 336 VAL A CA 1
ATOM 2635 C C . VAL A 1 336 ? 6.069 -18.226 -32.391 1.00 27.17 336 VAL A C 1
ATOM 2637 O O . VAL A 1 336 ? 6.850 -17.550 -31.733 1.00 27.17 336 VAL A O 1
ATOM 2640 N 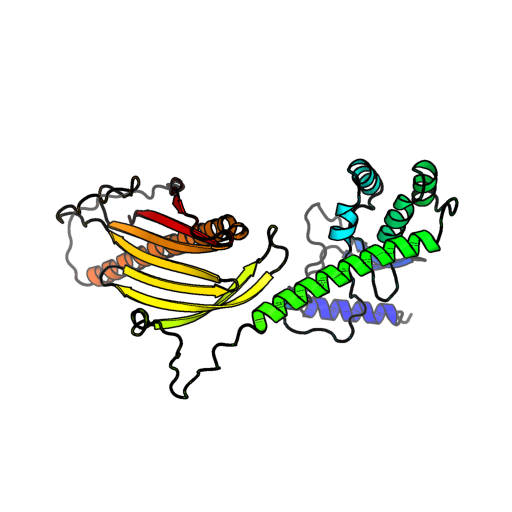N . ASN A 1 337 ? 4.791 -18.385 -32.042 1.00 33.91 337 ASN A N 1
ATOM 2641 C CA . ASN A 1 337 ? 4.304 -18.138 -30.686 1.00 33.91 337 ASN A CA 1
ATOM 2642 C C . ASN A 1 337 ? 5.098 -19.028 -29.714 1.00 33.91 337 ASN A C 1
ATOM 2644 O O . ASN A 1 337 ? 4.754 -20.193 -29.502 1.00 33.91 337 ASN A O 1
ATOM 2648 N N . LYS A 1 338 ? 6.173 -18.499 -29.130 1.00 34.31 338 LYS A N 1
ATOM 2649 C CA . LYS A 1 338 ? 6.923 -19.148 -28.055 1.00 34.31 338 LYS A CA 1
ATOM 2650 C C . LYS A 1 338 ? 6.926 -18.229 -26.845 1.00 34.31 338 LYS A C 1
ATOM 2652 O O . LYS A 1 338 ? 7.469 -17.134 -26.865 1.00 34.31 338 LYS A O 1
ATOM 2657 N N . ARG A 1 339 ? 6.281 -18.715 -25.780 1.00 28.41 339 ARG A N 1
ATOM 2658 C CA . ARG A 1 339 ? 6.492 -18.243 -24.411 1.00 28.41 339 ARG A CA 1
ATOM 2659 C C . ARG A 1 339 ? 7.994 -18.122 -24.180 1.00 28.41 339 ARG A C 1
ATOM 2661 O O . ARG A 1 339 ? 8.683 -19.138 -24.256 1.00 28.41 339 ARG A O 1
ATOM 2668 N N . ILE A 1 340 ? 8.453 -16.924 -23.832 1.00 30.92 340 ILE A N 1
ATOM 2669 C CA . ILE A 1 340 ? 9.728 -16.742 -23.145 1.00 30.92 340 ILE A CA 1
ATOM 2670 C C . ILE A 1 340 ? 9.669 -17.661 -21.922 1.00 30.92 340 ILE A C 1
ATOM 2672 O O . ILE A 1 340 ? 8.775 -17.547 -21.076 1.00 30.92 340 ILE A O 1
ATOM 2676 N N . SER A 1 341 ? 10.541 -18.664 -21.891 1.00 32.41 341 SER A N 1
ATOM 2677 C CA . SER A 1 341 ? 10.678 -19.540 -20.737 1.00 32.41 341 SER A CA 1
ATOM 2678 C C . SER A 1 341 ? 11.035 -18.679 -19.534 1.00 32.41 341 SER A C 1
ATOM 2680 O O . SER A 1 341 ? 11.998 -17.918 -19.602 1.00 32.41 341 SER A O 1
ATOM 2682 N N . ASN A 1 342 ? 10.264 -18.803 -18.448 1.00 30.83 342 ASN A N 1
ATOM 2683 C CA . ASN A 1 342 ? 10.595 -18.213 -17.153 1.00 30.83 342 ASN A CA 1
ATOM 2684 C C . ASN A 1 342 ? 12.093 -18.397 -16.883 1.00 30.83 342 ASN A C 1
ATOM 2686 O O . ASN A 1 342 ? 12.562 -19.537 -16.823 1.00 30.83 342 ASN A O 1
ATOM 2690 N N . ALA A 1 343 ? 12.821 -17.289 -16.729 1.00 34.94 343 ALA A N 1
ATOM 2691 C CA . ALA A 1 343 ? 14.227 -17.315 -16.354 1.00 34.94 343 ALA A CA 1
ATOM 2692 C C . ALA A 1 343 ? 14.406 -18.217 -15.114 1.00 34.94 343 ALA A C 1
ATOM 2694 O O . ALA A 1 343 ? 13.688 -18.025 -14.120 1.00 34.94 343 ALA A O 1
ATOM 2695 N N . PRO A 1 344 ? 15.317 -19.210 -15.133 1.00 34.50 344 PRO A N 1
ATOM 2696 C CA . PRO A 1 344 ? 15.612 -19.990 -13.944 1.00 34.50 344 PRO A CA 1
ATOM 2697 C C . PRO A 1 344 ? 16.175 -19.067 -12.864 1.00 34.50 344 PRO A C 1
ATOM 2699 O O . PRO A 1 344 ? 16.931 -18.135 -13.139 1.00 34.50 344 PRO A O 1
ATOM 2702 N N . SER A 1 345 ? 15.781 -19.330 -11.623 1.00 33.19 345 SER A N 1
ATOM 2703 C CA . SER A 1 345 ? 16.113 -18.515 -10.457 1.00 33.19 345 SER A CA 1
ATOM 2704 C C . SER A 1 345 ? 17.617 -18.240 -10.347 1.00 33.19 345 SER A C 1
ATOM 2706 O O . SER A 1 345 ? 18.392 -19.159 -10.110 1.00 33.19 345 SER A O 1
ATOM 2708 N N . ALA A 1 346 ? 18.027 -16.971 -10.443 1.00 37.66 346 ALA A N 1
ATOM 2709 C CA . ALA A 1 346 ? 19.339 -16.539 -9.965 1.00 37.66 346 ALA A CA 1
ATOM 2710 C C . ALA A 1 346 ? 19.438 -16.804 -8.450 1.00 37.66 346 ALA A C 1
ATOM 2712 O O . ALA A 1 346 ? 18.645 -16.248 -7.673 1.00 37.66 346 ALA A O 1
ATOM 2713 N N . GLU A 1 347 ? 20.390 -17.643 -8.035 1.00 39.28 347 GLU A N 1
ATOM 2714 C CA . GLU A 1 347 ? 20.758 -17.829 -6.631 1.00 39.28 347 GLU A CA 1
ATOM 2715 C C . GLU A 1 347 ? 21.553 -16.606 -6.160 1.00 39.28 347 GLU A C 1
ATOM 2717 O O . GLU A 1 347 ? 22.722 -16.422 -6.489 1.00 39.28 347 GLU A O 1
ATOM 2722 N N . LEU A 1 348 ? 20.898 -15.724 -5.399 1.00 45.66 348 LEU A N 1
ATOM 2723 C CA . LEU A 1 348 ? 21.581 -14.613 -4.741 1.00 45.66 348 LEU A CA 1
ATOM 2724 C C . LEU A 1 348 ? 22.295 -15.122 -3.491 1.00 45.66 348 LEU A C 1
ATOM 2726 O O . LEU A 1 348 ? 21.643 -15.504 -2.517 1.00 45.66 348 LEU A O 1
ATOM 2730 N N . SER A 1 349 ? 23.623 -15.041 -3.484 1.00 44.88 349 SER A N 1
ATOM 2731 C CA . SER A 1 349 ? 24.407 -15.241 -2.266 1.00 44.88 349 SER A CA 1
ATOM 2732 C C . SER A 1 349 ? 24.209 -14.050 -1.321 1.00 44.88 349 SER A C 1
ATOM 2734 O O . SER A 1 349 ? 24.309 -12.888 -1.731 1.00 44.88 349 SER A O 1
ATOM 2736 N N . ALA A 1 350 ? 23.895 -14.329 -0.057 1.00 42.19 350 ALA A N 1
ATOM 2737 C CA . ALA A 1 350 ? 23.736 -13.312 0.973 1.00 42.19 350 ALA A CA 1
ATOM 2738 C C . ALA A 1 350 ? 24.888 -13.401 1.975 1.00 42.19 350 ALA A C 1
ATOM 2740 O O . ALA A 1 350 ? 25.194 -14.484 2.471 1.00 42.19 350 ALA A O 1
ATOM 2741 N N . SER A 1 351 ? 25.502 -12.264 2.302 1.00 45.34 351 SER A N 1
ATOM 2742 C CA . SER A 1 351 ? 26.469 -12.173 3.398 1.00 45.34 351 SER A CA 1
ATOM 2743 C C . SER A 1 351 ? 26.023 -11.115 4.407 1.00 45.34 351 SER A C 1
ATOM 2745 O O . SER A 1 351 ? 25.554 -10.030 4.050 1.00 45.34 351 SER A O 1
ATOM 2747 N N . SER A 1 352 ? 26.109 -11.463 5.693 1.00 40.31 352 SER A N 1
ATOM 2748 C CA . SER A 1 352 ? 25.794 -10.557 6.798 1.00 40.31 352 SER A CA 1
ATOM 2749 C C . SER A 1 352 ? 27.084 -9.934 7.318 1.00 40.31 352 SER A C 1
ATOM 2751 O O . SER A 1 352 ? 27.987 -10.649 7.747 1.00 40.31 352 SER A O 1
ATOM 2753 N N . GLN A 1 353 ? 27.174 -8.605 7.263 1.00 43.34 353 GLN A N 1
ATOM 2754 C CA . GLN A 1 353 ? 28.264 -7.840 7.879 1.00 43.34 353 GLN A CA 1
ATOM 2755 C C . GLN A 1 353 ? 27.815 -7.126 9.172 1.00 43.34 353 GLN A C 1
ATOM 2757 O O . GLN A 1 353 ? 28.662 -6.625 9.903 1.00 43.34 353 GLN A O 1
ATOM 2762 N N . HIS A 1 354 ? 26.504 -7.081 9.475 1.00 43.50 354 HIS A N 1
ATOM 2763 C CA . HIS A 1 354 ? 25.932 -6.460 10.682 1.00 43.50 354 HIS A CA 1
ATOM 2764 C C . HIS A 1 354 ? 24.539 -7.049 11.020 1.00 43.50 354 HIS A C 1
ATOM 2766 O O . HIS A 1 354 ? 23.822 -7.428 10.097 1.00 43.50 354 HIS A O 1
ATOM 2772 N N . PRO A 1 355 ? 24.081 -7.061 12.294 1.00 46.69 355 PRO A N 1
ATOM 2773 C CA . PRO A 1 355 ? 22.858 -7.770 12.711 1.00 46.69 355 PRO A CA 1
ATOM 2774 C C . PRO A 1 355 ? 21.543 -7.281 12.077 1.00 46.69 355 PRO A C 1
ATOM 2776 O O . PRO A 1 355 ? 20.548 -7.995 12.136 1.00 46.69 355 PRO A O 1
ATOM 2779 N N . SER A 1 356 ? 21.513 -6.077 11.494 1.00 47.34 356 SER A N 1
ATOM 2780 C CA . SER A 1 356 ? 20.296 -5.426 10.979 1.00 47.34 356 SER A CA 1
ATOM 2781 C C . SER A 1 356 ? 20.240 -5.257 9.452 1.00 47.34 356 SER A C 1
ATOM 2783 O O . SER A 1 356 ? 19.170 -4.967 8.911 1.00 47.34 356 SER A O 1
ATOM 2785 N N . HIS A 1 357 ? 21.352 -5.453 8.734 1.00 51.16 357 HIS A N 1
ATOM 2786 C CA . HIS A 1 357 ? 21.446 -5.204 7.289 1.00 51.16 357 HIS A CA 1
ATOM 2787 C C . HIS A 1 357 ? 22.071 -6.382 6.548 1.00 51.16 357 HIS A C 1
ATOM 2789 O O . HIS A 1 357 ? 23.041 -6.977 7.016 1.00 51.16 357 HIS A O 1
ATOM 2795 N N . ILE A 1 358 ? 21.551 -6.670 5.354 1.00 57.00 358 ILE A N 1
ATOM 2796 C CA . ILE A 1 358 ? 22.056 -7.736 4.487 1.00 57.00 358 ILE A CA 1
ATOM 2797 C C . ILE A 1 358 ? 22.633 -7.146 3.205 1.00 57.00 358 ILE A C 1
ATOM 2799 O O . ILE A 1 358 ? 22.046 -6.231 2.620 1.00 57.00 358 ILE A O 1
ATOM 2803 N N . LYS A 1 359 ? 23.787 -7.672 2.781 1.00 55.50 359 LYS A N 1
ATOM 2804 C CA . LYS A 1 359 ? 24.376 -7.377 1.476 1.00 55.50 359 LYS A CA 1
ATOM 2805 C C . LYS A 1 359 ? 24.142 -8.562 0.548 1.00 55.50 359 LYS A C 1
ATOM 2807 O O . LYS A 1 359 ? 24.343 -9.715 0.940 1.00 55.50 359 LYS A O 1
ATOM 2812 N N . GLN A 1 360 ? 23.660 -8.285 -0.656 1.00 62.28 360 GLN A N 1
ATOM 2813 C CA . GLN A 1 360 ? 23.234 -9.303 -1.607 1.00 62.28 360 GLN A CA 1
ATOM 2814 C C . GLN A 1 360 ? 23.793 -8.986 -2.982 1.00 62.28 360 GLN A C 1
ATOM 2816 O O . GLN A 1 360 ? 23.634 -7.873 -3.471 1.00 62.28 360 GLN A O 1
ATOM 2821 N N . LYS A 1 361 ? 24.413 -9.994 -3.595 1.00 65.88 361 LYS A N 1
ATOM 2822 C CA . LYS A 1 361 ? 24.886 -9.929 -4.976 1.00 65.88 361 LYS A CA 1
ATOM 2823 C C . LYS A 1 361 ? 24.148 -10.945 -5.827 1.00 65.88 361 LYS A C 1
ATOM 2825 O O . LYS A 1 361 ? 23.940 -12.080 -5.388 1.00 65.88 361 LYS A O 1
ATOM 2830 N N . GLY A 1 362 ? 23.740 -10.521 -7.015 1.00 67.69 362 GLY A N 1
ATOM 2831 C CA . GLY A 1 362 ? 23.049 -11.357 -7.985 1.00 67.69 362 GLY A CA 1
ATOM 2832 C C . GLY A 1 362 ? 23.415 -10.979 -9.412 1.00 67.69 362 GLY A C 1
ATOM 2833 O O . GLY A 1 362 ? 23.806 -9.845 -9.679 1.00 67.69 362 GLY A O 1
ATOM 2834 N N . HIS A 1 363 ? 23.270 -11.953 -10.305 1.00 72.88 363 HIS A N 1
ATOM 2835 C CA . HIS A 1 363 ? 23.548 -11.823 -11.729 1.00 72.88 363 HIS A CA 1
ATOM 2836 C C . HIS A 1 363 ? 22.377 -12.424 -12.516 1.00 72.88 363 HIS A C 1
ATOM 2838 O O . HIS A 1 363 ? 21.944 -13.537 -12.202 1.00 72.88 363 HIS A O 1
ATOM 2844 N N . SER A 1 364 ? 21.881 -11.709 -13.526 1.00 74.88 364 SER A N 1
ATOM 2845 C CA . SER A 1 364 ? 20.862 -12.186 -14.472 1.00 74.88 364 SER A CA 1
ATOM 2846 C C . SER A 1 364 ? 21.357 -11.995 -15.906 1.00 74.88 364 SER A C 1
ATOM 2848 O O . SER A 1 364 ? 22.033 -11.011 -16.202 1.00 74.88 364 SER A O 1
ATOM 2850 N N . ALA A 1 365 ? 21.025 -12.931 -16.796 1.00 67.56 365 ALA A N 1
ATOM 2851 C CA . ALA A 1 365 ? 21.328 -12.854 -18.224 1.00 67.56 365 ALA A CA 1
ATOM 2852 C C . ALA A 1 365 ? 20.032 -13.024 -19.026 1.00 67.56 365 ALA A C 1
ATOM 2854 O O . ALA A 1 365 ? 19.266 -13.954 -18.764 1.00 67.56 365 ALA A O 1
ATOM 2855 N N . TYR A 1 366 ? 19.801 -12.124 -19.978 1.00 74.50 366 TYR A N 1
ATOM 2856 C CA . TYR A 1 366 ? 18.627 -12.075 -20.842 1.00 74.50 366 TYR A CA 1
ATOM 2857 C C . TYR A 1 366 ? 19.084 -12.146 -22.297 1.00 74.50 366 TYR A C 1
ATOM 2859 O O . TYR A 1 366 ? 19.842 -11.292 -22.752 1.00 74.50 366 TYR A O 1
ATOM 2867 N N . GLU A 1 367 ? 18.654 -13.177 -23.013 1.00 70.12 367 GLU A N 1
ATOM 2868 C CA . GLU A 1 367 ? 18.993 -13.374 -24.423 1.00 70.12 367 GLU A CA 1
ATOM 2869 C C . GLU A 1 367 ? 18.339 -12.286 -25.289 1.00 70.12 367 GLU A C 1
ATOM 2871 O O . GLU A 1 367 ? 17.189 -11.909 -25.052 1.00 70.12 367 GLU A O 1
ATOM 2876 N N . LEU A 1 368 ? 19.094 -11.741 -26.245 1.00 61.59 368 LEU A N 1
ATOM 2877 C CA . LEU A 1 368 ? 18.613 -10.752 -27.207 1.00 61.59 368 LEU A CA 1
ATOM 2878 C C . LEU A 1 368 ? 18.578 -11.444 -28.578 1.00 61.59 368 LEU A C 1
ATOM 2880 O O . LEU A 1 368 ? 19.637 -11.690 -29.154 1.00 61.59 368 LEU A O 1
ATOM 2884 N N . GLU A 1 369 ? 17.388 -11.813 -29.057 1.00 52.38 369 GLU A N 1
ATOM 2885 C CA . GLU A 1 369 ? 17.203 -12.461 -30.373 1.00 52.38 369 GLU A CA 1
ATOM 2886 C C . GLU A 1 369 ? 17.284 -11.475 -31.555 1.00 52.38 369 GLU A C 1
ATOM 2888 O O . GLU A 1 369 ? 16.781 -10.332 -31.440 1.00 52.38 369 GLU A O 1
#